Protein AF-K1XS84-F1 (afdb_monomer_lite)

pLDDT: mean 90.13, std 6.35, range [57.59, 97.38]

Secondary structure (DSSP, 8-state):
-HHHHHHHHHHHHHTTTHHHHHHHHHHHHT------HHHHHHHHHHHHHHHHHHH-SS--GGGGGGGHHHHHHHHHHHHHTS-HHHHHHHHHHHHHHHHHHHHIIIIIHHHHIIIII--HHHHHHHHHHHHTTS-EEEE---HHHHHHHHHHHHHHTTSPPPEEP-HHHHHHHT--SEEEEESS--GGG-EEEEEEE-TTSS-EEEEEEEGGGGT--

Foldseek 3Di:
DVLLVVQVVQLLVVLPPLSVLLVVCVVVVVDDDDPDPVLVCLVVVLCVVCVVVSPDDDDHCVVCVVSSVSVNVNSVVSQVSDDPVSVVVVVVRVVVVVVVVVVCCVPVVVVCCCAAQHDLLVVLVVCCVLQVPAAEEEDDPDPSRVSNQVNNPVVQPPDDGHYHDDPVVCVVVVRQWHKYKAQDDDCVVAAFQDWDQTHPPNGIITIGIGDCSSVDD

Radius of gyration: 25.45 Å; chains: 1; bounding box: 60×43×72 Å

Structure (mmCIF, N/CA/C/O backbone):
data_AF-K1XS84-F1
#
_entry.id   AF-K1XS84-F1
#
loop_
_atom_site.group_PDB
_atom_site.id
_atom_site.type_symbol
_atom_site.label_atom_id
_atom_site.label_alt_id
_atom_site.label_comp_id
_atom_site.label_asym_id
_atom_site.label_entity_id
_atom_site.label_seq_id
_atom_site.pdbx_PDB_ins_code
_atom_site.Cartn_x
_atom_site.Cartn_y
_atom_site.Cartn_z
_atom_site.occupancy
_atom_site.B_iso_or_equiv
_atom_site.auth_seq_id
_atom_site.auth_comp_id
_atom_site.auth_asym_id
_atom_site.auth_atom_id
_atom_site.pdbx_PDB_model_num
ATOM 1 N N . LEU A 1 1 ? 0.340 21.959 11.221 1.00 83.06 1 LEU A N 1
ATOM 2 C CA . LEU A 1 1 ? -1.054 21.862 11.721 1.00 83.06 1 LEU A CA 1
ATOM 3 C C . LEU A 1 1 ? -1.949 21.016 10.808 1.00 83.06 1 LEU A C 1
ATOM 5 O O . LEU A 1 1 ? -2.438 19.998 11.271 1.00 83.06 1 LEU A O 1
ATOM 9 N N . LEU A 1 2 ? -2.117 21.364 9.523 1.00 87.44 2 LEU A N 1
ATOM 10 C CA . LEU A 1 2 ? -2.974 20.604 8.591 1.00 87.44 2 LEU A CA 1
ATOM 11 C C . LEU A 1 2 ? -2.618 19.108 8.519 1.00 87.44 2 LEU A C 1
ATOM 13 O O . LEU A 1 2 ? -3.496 18.262 8.626 1.00 87.44 2 LEU A O 1
ATOM 17 N N . GLN A 1 3 ? -1.330 18.780 8.413 1.00 84.69 3 GLN A N 1
ATOM 18 C CA . GLN A 1 3 ? -0.863 17.391 8.392 1.00 84.69 3 GLN A CA 1
ATOM 19 C C . GLN A 1 3 ? -1.235 16.609 9.656 1.00 84.69 3 GLN A C 1
ATOM 21 O O . GLN A 1 3 ? -1.643 15.460 9.551 1.00 84.69 3 GLN A O 1
ATOM 26 N N . LEU A 1 4 ? -1.139 17.232 10.834 1.00 86.88 4 LEU A N 1
ATOM 27 C CA . LEU A 1 4 ? -1.511 16.606 12.105 1.00 86.88 4 LEU A CA 1
ATOM 28 C C . LEU A 1 4 ? -2.994 16.206 12.098 1.00 86.88 4 LEU A C 1
ATOM 30 O O . LEU A 1 4 ? -3.345 15.095 12.492 1.00 86.88 4 LEU A O 1
ATOM 34 N N . ILE A 1 5 ? -3.850 17.104 11.600 1.00 89.00 5 ILE A N 1
ATOM 35 C CA . ILE A 1 5 ? -5.291 16.874 11.471 1.00 89.00 5 ILE A CA 1
ATOM 36 C C . ILE A 1 5 ? -5.553 15.763 10.451 1.00 89.00 5 ILE A C 1
ATOM 38 O O . ILE A 1 5 ? -6.215 14.783 10.781 1.00 89.00 5 ILE A O 1
ATOM 42 N N . LEU A 1 6 ? -4.996 15.875 9.240 1.00 90.00 6 LEU A N 1
ATOM 43 C CA . LEU A 1 6 ? -5.194 14.892 8.170 1.00 90.00 6 LEU A CA 1
ATOM 44 C C . LEU A 1 6 ? -4.731 13.494 8.583 1.00 90.00 6 LEU A C 1
ATOM 46 O O . LEU A 1 6 ? -5.437 12.521 8.343 1.00 90.00 6 LEU A O 1
ATOM 50 N N . PHE A 1 7 ? -3.583 13.394 9.245 1.00 90.38 7 PHE A N 1
ATOM 51 C CA . PHE A 1 7 ? -3.037 12.127 9.712 1.00 90.38 7 PHE A CA 1
ATOM 52 C C . PHE A 1 7 ? -3.880 11.503 10.830 1.00 90.38 7 PHE A C 1
ATOM 54 O O . PHE A 1 7 ? -4.161 10.306 10.797 1.00 90.38 7 PHE A O 1
ATOM 61 N N . SER A 1 8 ? -4.349 12.312 11.785 1.00 91.00 8 SER A N 1
ATOM 62 C CA . SER A 1 8 ? -5.245 11.839 12.850 1.00 91.00 8 SER A CA 1
ATOM 63 C C . SER A 1 8 ? -6.574 11.339 12.280 1.00 91.00 8 SER A C 1
ATOM 65 O O . SER A 1 8 ? -7.067 10.283 12.676 1.00 91.00 8 SER A O 1
ATOM 67 N N . VAL A 1 9 ? -7.126 12.063 11.300 1.00 92.69 9 VAL A N 1
ATOM 68 C CA . VAL A 1 9 ? -8.329 11.655 10.566 1.00 92.69 9 VAL A CA 1
ATOM 69 C C . VAL A 1 9 ? -8.075 10.374 9.769 1.00 92.69 9 VAL A C 1
ATOM 71 O O . VAL A 1 9 ? -8.909 9.473 9.798 1.00 92.69 9 VAL A O 1
ATOM 74 N N . GLU A 1 10 ? -6.921 10.235 9.111 1.00 92.88 10 GLU A N 1
ATOM 75 C CA . GLU A 1 10 ? -6.563 9.016 8.377 1.00 92.88 10 GLU A CA 1
ATOM 76 C C . GLU A 1 10 ? -6.518 7.794 9.309 1.00 92.88 10 GLU A C 1
ATOM 78 O O . GLU A 1 10 ? -7.097 6.755 8.987 1.00 92.88 10 GLU A O 1
ATOM 83 N N . ILE A 1 11 ? -5.883 7.912 10.481 1.00 93.00 11 ILE A N 1
ATOM 84 C CA . ILE A 1 11 ? -5.849 6.840 11.489 1.00 93.00 11 ILE A CA 1
ATOM 85 C C . ILE A 1 11 ? -7.266 6.506 11.964 1.00 93.00 11 ILE A C 1
ATOM 87 O O . ILE A 1 11 ? -7.643 5.333 11.998 1.00 93.00 11 ILE A O 1
ATOM 91 N N . PHE A 1 12 ? -8.070 7.523 12.281 1.00 94.12 12 PHE A N 1
ATOM 92 C CA . PHE A 1 12 ? -9.450 7.340 12.725 1.00 94.12 12 PHE A CA 1
ATOM 93 C C . PHE A 1 12 ? -10.294 6.586 11.689 1.00 94.12 12 PHE A C 1
ATOM 95 O O . PHE A 1 12 ? -10.994 5.635 12.047 1.00 94.12 12 PHE A O 1
ATOM 102 N N . ILE A 1 13 ? -10.182 6.964 10.409 1.00 94.25 13 ILE A N 1
ATOM 103 C CA . ILE A 1 13 ? -10.881 6.326 9.284 1.00 94.25 13 ILE A CA 1
ATOM 104 C C . ILE A 1 13 ? -10.451 4.866 9.123 1.00 94.25 13 ILE A C 1
ATOM 106 O O . ILE A 1 13 ? -11.282 4.000 8.860 1.00 94.25 13 ILE A O 1
ATOM 110 N N . ARG A 1 14 ? -9.165 4.559 9.310 1.00 92.00 14 ARG A N 1
ATOM 111 C CA . ARG A 1 14 ? -8.648 3.187 9.176 1.00 92.00 14 ARG A CA 1
ATOM 112 C C . ARG A 1 14 ? -9.136 2.232 10.262 1.00 92.00 14 ARG A C 1
ATOM 114 O O . ARG A 1 14 ? -9.091 1.023 10.049 1.00 92.00 14 ARG A O 1
ATOM 121 N N . ILE A 1 15 ? -9.614 2.765 11.385 1.00 93.81 15 ILE A N 1
ATOM 122 C CA . ILE A 1 15 ? -10.180 2.002 12.507 1.00 93.81 15 ILE A CA 1
ATOM 123 C C . ILE A 1 15 ? -11.721 2.018 12.460 1.00 93.81 15 ILE A C 1
ATOM 125 O O . ILE A 1 15 ? -12.396 1.504 13.353 1.00 93.81 15 ILE A O 1
ATOM 129 N N . LEU A 1 16 ? -12.327 2.565 11.402 1.00 94.94 16 LEU A N 1
ATOM 130 C CA . LEU A 1 16 ? -13.767 2.436 11.217 1.00 94.94 16 LEU A CA 1
ATOM 131 C C . LEU A 1 16 ? -14.168 0.957 11.055 1.00 94.94 16 LEU A C 1
ATOM 133 O O . LEU A 1 16 ? -13.434 0.173 10.450 1.00 94.94 16 LEU A O 1
ATOM 137 N N . PRO A 1 17 ? -15.348 0.567 11.567 1.00 95.50 17 PRO A N 1
ATOM 138 C CA . PRO A 1 17 ? -16.342 1.428 12.215 1.00 95.50 17 PRO A CA 1
ATOM 139 C C . PRO A 1 17 ? -16.131 1.607 13.730 1.00 95.50 17 PRO A C 1
ATOM 141 O O . PRO A 1 17 ? -16.784 2.464 14.325 1.00 95.50 17 PRO A O 1
ATOM 144 N N . ILE A 1 18 ? -15.246 0.829 14.371 1.00 95.19 18 ILE A N 1
ATOM 145 C CA . ILE A 1 18 ? -15.169 0.775 15.841 1.00 95.19 18 ILE A CA 1
ATOM 146 C C . ILE A 1 18 ? -14.758 2.116 16.458 1.00 95.19 18 ILE A C 1
ATOM 148 O O . ILE A 1 18 ? -15.284 2.481 17.507 1.00 95.19 18 ILE A O 1
ATOM 152 N N . SER A 1 19 ? -13.897 2.887 15.787 1.00 95.94 19 SER A N 1
ATOM 153 C CA . SER A 1 19 ? -13.499 4.231 16.228 1.00 95.94 19 SER A CA 1
ATOM 154 C C . SER A 1 19 ? -14.688 5.195 16.315 1.00 95.94 19 SER A C 1
ATOM 156 O O . SER A 1 19 ? -14.845 5.887 17.319 1.00 95.94 19 SER A O 1
ATOM 158 N N . ALA A 1 20 ? -15.568 5.208 15.308 1.00 95.81 20 ALA A N 1
ATOM 159 C CA . ALA A 1 20 ? -16.761 6.057 15.297 1.00 95.81 20 ALA A CA 1
ATOM 160 C C . ALA A 1 20 ? -17.786 5.637 16.349 1.00 95.81 20 ALA A C 1
ATOM 162 O O . ALA A 1 20 ? -18.356 6.490 17.026 1.00 95.81 20 ALA A O 1
ATOM 163 N N . ILE A 1 21 ? -17.989 4.331 16.516 1.00 94.88 21 ILE A N 1
ATOM 164 C CA . ILE A 1 21 ? -18.913 3.791 17.515 1.00 94.88 21 ILE A CA 1
ATOM 165 C C . ILE A 1 21 ? -18.424 4.126 18.928 1.00 94.88 21 ILE A C 1
ATOM 167 O O . ILE A 1 21 ? -19.189 4.661 19.732 1.00 94.88 21 ILE A O 1
ATOM 171 N N . ALA A 1 22 ? -17.144 3.875 19.216 1.00 94.06 22 ALA A N 1
ATOM 172 C CA . ALA A 1 22 ? -16.537 4.201 20.502 1.00 94.06 22 ALA A CA 1
ATOM 173 C C . ALA A 1 22 ? -16.636 5.704 20.799 1.00 94.06 22 ALA A C 1
ATOM 175 O O . ALA A 1 22 ? -17.058 6.077 21.891 1.00 94.06 22 ALA A O 1
ATOM 176 N N . LEU A 1 23 ? -16.329 6.563 19.820 1.00 94.44 23 LEU A N 1
ATOM 177 C CA . LEU A 1 23 ? -16.423 8.017 19.965 1.00 94.44 23 LEU A CA 1
ATOM 178 C C . LEU A 1 23 ? -17.865 8.479 20.231 1.00 94.44 23 LEU A C 1
ATOM 180 O O . LEU A 1 23 ? -18.105 9.266 21.146 1.00 94.44 23 LEU A O 1
ATOM 184 N N . TYR A 1 24 ? -18.834 7.963 19.469 1.00 94.81 24 TYR A N 1
ATOM 185 C CA . TYR A 1 24 ? -20.253 8.283 19.637 1.00 94.81 24 TYR A CA 1
ATOM 186 C C . TYR A 1 24 ? -20.746 7.953 21.049 1.00 94.81 24 TYR A C 1
ATOM 188 O O . TYR A 1 24 ? -21.356 8.795 21.713 1.00 94.81 24 TYR A O 1
ATOM 196 N N . TYR A 1 25 ? -20.462 6.741 21.532 1.00 92.06 25 TYR A N 1
ATOM 197 C CA . TYR A 1 25 ? -20.890 6.328 22.864 1.00 92.06 25 TYR A CA 1
ATOM 198 C C . TYR A 1 25 ? -20.125 7.048 23.972 1.00 92.06 25 TYR A C 1
ATOM 200 O O . TYR A 1 25 ? -20.749 7.459 24.946 1.00 92.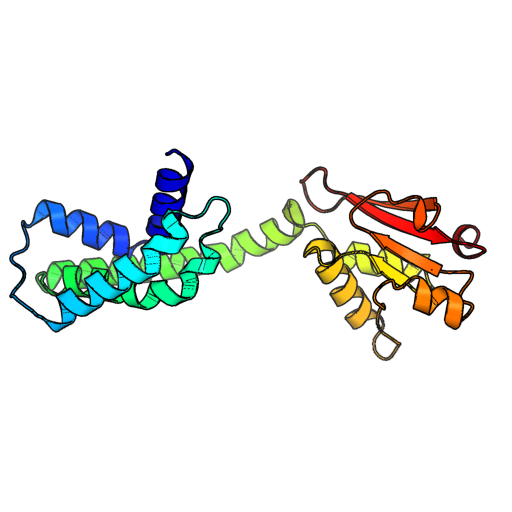06 25 TYR A O 1
ATOM 208 N N . PHE A 1 26 ? -18.824 7.295 23.799 1.00 90.62 26 PHE A N 1
ATOM 209 C CA . PHE A 1 26 ? -18.024 8.066 24.750 1.00 90.62 26 PHE A CA 1
ATOM 210 C C . PHE A 1 26 ? -18.666 9.424 25.069 1.00 90.62 26 PHE A C 1
ATOM 212 O O . PHE A 1 26 ? -18.827 9.770 26.241 1.00 90.62 26 PHE A O 1
ATOM 219 N N . PHE A 1 27 ? -19.119 10.154 24.044 1.00 91.38 27 PHE A N 1
ATOM 220 C CA . PHE A 1 27 ? -19.808 11.432 24.237 1.00 91.38 27 PHE A CA 1
ATOM 221 C C . PHE A 1 27 ? -21.247 11.285 24.743 1.00 91.38 27 PHE A C 1
ATOM 223 O O . PHE A 1 27 ? -21.696 12.096 25.554 1.00 91.38 27 PHE A O 1
ATOM 230 N N . LYS A 1 28 ? -21.984 10.262 24.294 1.00 90.06 28 LYS A N 1
ATOM 231 C CA . LYS A 1 28 ? -23.408 10.104 24.620 1.00 90.06 28 LYS A CA 1
ATOM 232 C C . LYS A 1 28 ? -23.659 9.665 26.059 1.00 90.06 28 LYS A C 1
ATOM 234 O O . LYS A 1 28 ? -24.584 10.165 26.693 1.00 90.06 28 LYS A O 1
ATOM 239 N N . THR A 1 29 ? -22.901 8.695 26.565 1.00 82.62 29 THR A N 1
ATOM 240 C CA . THR A 1 29 ? -23.248 8.006 27.818 1.00 82.62 29 THR A CA 1
ATOM 241 C C . THR A 1 29 ? -22.482 8.509 29.035 1.00 82.62 29 THR A C 1
ATOM 243 O O . THR A 1 29 ? -22.720 7.987 30.120 1.00 82.62 29 THR A O 1
ATOM 246 N N . LYS A 1 30 ? -21.599 9.516 28.887 1.00 81.12 30 LYS A N 1
ATOM 247 C CA . LYS A 1 30 ? -20.719 10.022 29.963 1.00 81.12 30 LYS A CA 1
ATOM 248 C C . LYS A 1 30 ? -20.119 8.860 30.764 1.00 81.12 30 LYS A C 1
ATOM 250 O O . LYS A 1 30 ? -20.352 8.729 31.966 1.00 81.12 30 LYS A O 1
ATOM 255 N N . LEU A 1 31 ? -19.436 7.967 30.047 1.00 80.69 31 LEU A N 1
ATOM 256 C CA . LEU A 1 31 ? -18.965 6.689 30.575 1.00 80.69 31 LEU A CA 1
ATOM 257 C C . LEU A 1 31 ? -18.191 6.878 31.881 1.00 80.69 31 LEU A C 1
ATOM 259 O O . LEU A 1 31 ? -17.246 7.664 31.955 1.00 80.69 31 LEU A O 1
ATOM 263 N N . LYS A 1 32 ? -18.592 6.127 32.908 1.00 79.94 32 LYS A N 1
ATOM 264 C CA . LYS A 1 32 ? -17.824 5.997 34.142 1.00 79.94 32 LYS A CA 1
ATOM 265 C C . LYS A 1 32 ? -16.871 4.831 33.958 1.00 79.94 32 LYS A C 1
ATOM 267 O O . LYS A 1 32 ? -17.275 3.678 34.049 1.00 79.94 32 LYS A O 1
ATOM 272 N N . PHE A 1 33 ? -15.620 5.140 33.653 1.00 79.44 33 PHE A N 1
ATOM 273 C CA . PHE A 1 33 ? -14.584 4.123 33.607 1.00 79.44 33 PHE A CA 1
ATOM 274 C C . PHE A 1 33 ? -14.203 3.745 35.031 1.00 79.44 33 PHE A C 1
ATOM 276 O O . PHE A 1 33 ? -13.783 4.597 35.817 1.00 79.44 33 PHE A O 1
ATOM 283 N N . GLU A 1 34 ? -14.328 2.463 35.358 1.00 82.5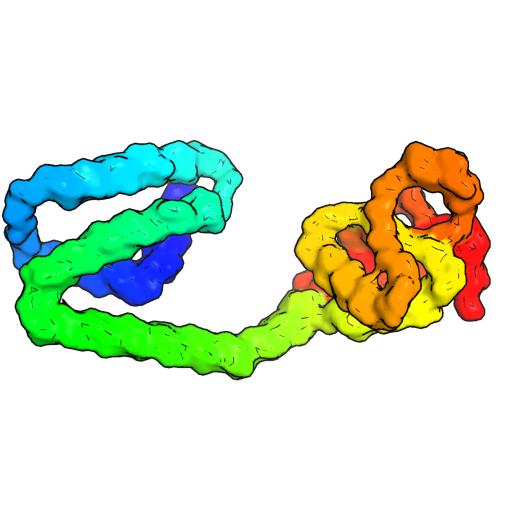6 34 GLU A N 1
ATOM 284 C CA . GLU A 1 34 ? -13.649 1.930 36.530 1.00 82.56 34 GLU A CA 1
ATOM 285 C C . GLU A 1 34 ? -12.144 2.146 36.366 1.00 82.56 34 GLU A C 1
ATOM 287 O O . GLU A 1 34 ? -11.594 2.045 35.261 1.00 82.56 34 GLU A O 1
ATOM 292 N N . LYS A 1 35 ? -11.475 2.498 37.466 1.00 83.88 35 LYS A N 1
ATOM 293 C CA . LYS A 1 35 ? -10.049 2.820 37.469 1.00 83.88 35 LYS A CA 1
ATOM 294 C C . LYS A 1 35 ? -9.237 1.545 37.225 1.00 83.88 35 LYS A C 1
ATOM 296 O O . LYS A 1 35 ? -8.797 0.888 38.160 1.00 83.88 35 LYS A O 1
ATOM 301 N N . ASN A 1 36 ? -9.046 1.205 35.955 1.00 90.31 36 ASN A N 1
ATOM 302 C CA . ASN A 1 36 ? -8.275 0.052 35.513 1.00 90.31 36 ASN A CA 1
ATOM 303 C C . ASN A 1 36 ? -6.870 0.503 35.085 1.00 90.31 36 ASN A C 1
ATOM 305 O O . ASN A 1 36 ? -6.698 1.167 34.059 1.00 90.31 36 ASN A O 1
ATOM 309 N N . SER A 1 37 ? -5.859 0.150 35.882 1.00 92.25 37 SER A N 1
ATOM 310 C CA . SER A 1 37 ? -4.454 0.497 35.627 1.00 92.25 37 SER A CA 1
ATOM 311 C C . SER A 1 37 ? -3.949 -0.056 34.294 1.00 92.25 37 SER A C 1
ATOM 313 O O . SER A 1 37 ? -3.224 0.641 33.589 1.00 92.25 37 SER A O 1
ATOM 315 N N . ASN A 1 38 ? -4.380 -1.257 33.902 1.00 94.06 38 ASN A N 1
ATOM 316 C CA . ASN A 1 38 ? -3.956 -1.886 32.651 1.00 94.06 38 ASN A CA 1
ATOM 317 C C . ASN A 1 38 ? -4.473 -1.115 31.433 1.00 94.06 38 ASN A C 1
ATOM 319 O O . ASN A 1 38 ? -3.730 -0.903 30.476 1.00 94.06 38 ASN A O 1
ATOM 323 N N . PHE A 1 39 ? -5.721 -0.637 31.486 1.00 92.94 39 PHE A N 1
ATOM 324 C CA . PHE A 1 39 ? -6.274 0.213 30.430 1.00 92.94 39 PHE A CA 1
ATOM 325 C C . PHE A 1 39 ? -5.510 1.539 30.317 1.00 92.94 39 PHE A C 1
ATOM 327 O O . PHE A 1 39 ? -5.188 1.971 29.211 1.00 92.94 39 PHE A O 1
ATOM 334 N N . LEU A 1 40 ? -5.170 2.163 31.450 1.00 93.94 40 LEU A N 1
ATOM 335 C CA . LEU A 1 40 ? -4.396 3.405 31.457 1.00 93.94 40 LEU A CA 1
ATOM 336 C C . LEU A 1 40 ? -2.991 3.205 30.872 1.00 93.94 40 LEU A C 1
ATOM 338 O O . LEU A 1 40 ? -2.558 4.014 30.054 1.00 93.94 40 LEU A O 1
ATOM 342 N N . ILE A 1 41 ? -2.297 2.125 31.248 1.00 96.25 41 ILE A N 1
ATOM 343 C CA . ILE A 1 41 ? -0.979 1.777 30.697 1.00 96.25 41 ILE A CA 1
ATOM 344 C C . ILE A 1 41 ? -1.077 1.575 29.184 1.00 96.25 41 ILE A C 1
ATOM 346 O O . ILE A 1 41 ? -0.275 2.138 28.446 1.00 96.25 41 ILE A O 1
ATOM 350 N N . LEU A 1 42 ? -2.081 0.830 28.713 1.00 96.38 42 LEU A N 1
ATOM 351 C CA . LEU A 1 42 ? -2.313 0.601 27.288 1.00 96.38 42 LEU A CA 1
ATOM 352 C C . LEU A 1 42 ? -2.554 1.911 26.523 1.00 96.38 42 LEU A C 1
ATOM 354 O O . LEU A 1 42 ? -1.983 2.124 25.450 1.00 96.38 42 LEU A O 1
ATOM 358 N N . LEU A 1 43 ? -3.385 2.797 27.078 1.00 95.69 43 LEU A N 1
ATOM 359 C CA . LEU A 1 43 ? -3.683 4.105 26.502 1.00 95.69 43 LEU A CA 1
ATOM 360 C C . LEU A 1 43 ? -2.419 4.969 26.415 1.00 95.69 43 LEU A C 1
ATOM 362 O O . LEU A 1 43 ? -2.106 5.487 25.344 1.00 95.69 43 LEU A O 1
ATOM 366 N N . LEU A 1 44 ? -1.668 5.081 27.513 1.00 96.56 44 LEU A N 1
ATOM 367 C CA . LEU A 1 44 ? -0.426 5.852 27.564 1.00 96.56 44 LEU A CA 1
ATOM 368 C C . LEU A 1 44 ? 0.629 5.285 26.618 1.00 96.56 44 LEU A C 1
ATOM 370 O O . LEU A 1 44 ? 1.218 6.042 25.853 1.00 96.56 44 LEU A O 1
ATOM 374 N N . PHE A 1 45 ? 0.821 3.965 26.609 1.00 97.12 45 PHE A N 1
ATOM 375 C CA . PHE A 1 45 ? 1.728 3.291 25.684 1.00 97.12 45 PHE A CA 1
ATOM 376 C C . PHE A 1 45 ? 1.375 3.609 24.229 1.00 97.12 45 PHE A C 1
ATOM 378 O O . PHE A 1 45 ? 2.252 3.969 23.443 1.00 97.12 45 PHE A O 1
ATOM 385 N N . THR A 1 46 ? 0.088 3.540 23.877 1.00 96.62 46 THR A N 1
ATOM 386 C CA . THR A 1 46 ? -0.382 3.839 22.519 1.00 96.62 46 THR A CA 1
ATOM 387 C C . THR A 1 46 ? -0.130 5.302 22.157 1.00 96.62 46 THR A C 1
ATOM 389 O O . THR A 1 46 ? 0.372 5.572 21.070 1.00 96.62 46 THR A O 1
ATOM 392 N N . ILE A 1 47 ? -0.420 6.245 23.061 1.00 95.56 47 ILE A N 1
ATOM 393 C CA . ILE A 1 47 ? -0.214 7.687 22.837 1.00 95.56 47 ILE A CA 1
ATOM 394 C C . ILE A 1 47 ? 1.276 8.019 22.699 1.00 95.56 47 ILE A C 1
ATOM 396 O O . ILE A 1 47 ? 1.664 8.691 21.745 1.00 95.56 47 ILE A O 1
ATOM 400 N N . ILE A 1 48 ? 2.115 7.527 23.613 1.00 96.75 48 ILE A N 1
ATOM 401 C CA . ILE A 1 48 ? 3.567 7.752 23.593 1.00 96.75 48 ILE A CA 1
ATOM 402 C C . ILE A 1 48 ? 4.170 7.167 22.315 1.00 96.75 48 ILE A C 1
ATOM 404 O O . ILE A 1 48 ? 4.948 7.840 21.647 1.00 96.75 48 ILE A O 1
ATOM 408 N N . SER A 1 49 ? 3.765 5.954 21.928 1.00 96.25 49 SER A N 1
ATOM 409 C CA . SER A 1 49 ? 4.244 5.317 20.695 1.00 96.25 49 SER A CA 1
ATOM 410 C C . SER A 1 49 ? 3.748 6.022 19.434 1.00 96.25 49 SER A C 1
ATOM 412 O O . SER A 1 49 ? 4.406 5.963 18.399 1.00 96.25 49 SER A O 1
ATOM 414 N N . LEU A 1 50 ? 2.591 6.685 19.496 1.00 94.56 50 LEU A N 1
ATOM 415 C CA . LEU A 1 50 ? 2.017 7.432 18.381 1.00 94.56 50 LEU A CA 1
ATOM 416 C C . LEU A 1 50 ? 2.676 8.811 18.201 1.00 94.56 50 LEU A C 1
ATOM 418 O O . LEU A 1 50 ? 2.741 9.316 17.079 1.00 94.56 50 LEU A O 1
ATOM 422 N N . LEU A 1 51 ? 3.185 9.406 19.283 1.00 93.50 51 LEU A N 1
ATOM 423 C CA . LEU A 1 51 ? 3.716 10.769 19.308 1.00 93.50 51 LEU A CA 1
ATOM 424 C C . LEU A 1 51 ? 4.815 11.035 18.258 1.00 93.50 51 LEU A C 1
ATOM 426 O O . LEU A 1 51 ? 4.692 12.036 17.548 1.00 93.50 51 LEU A O 1
ATOM 430 N N . PRO A 1 52 ? 5.833 10.167 18.062 1.00 92.19 52 PRO A N 1
ATOM 431 C CA . PRO A 1 52 ? 6.853 10.395 17.039 1.00 92.19 52 PRO A CA 1
ATOM 432 C C . PRO A 1 52 ? 6.253 10.511 15.636 1.00 92.19 52 PRO A C 1
ATOM 434 O O . PRO A 1 52 ? 6.677 11.348 14.846 1.00 92.19 52 PRO A O 1
ATOM 437 N N . TYR A 1 53 ? 5.219 9.717 15.341 1.00 91.12 53 TYR A N 1
ATOM 438 C CA . TYR A 1 53 ? 4.553 9.723 14.039 1.00 91.12 53 TYR A CA 1
ATOM 439 C C . TYR A 1 53 ? 3.667 10.954 13.832 1.00 91.12 53 TYR A C 1
ATOM 441 O O . TYR A 1 53 ? 3.559 11.433 12.707 1.00 91.12 53 TYR A O 1
ATOM 449 N N . LEU A 1 54 ? 3.055 11.482 14.900 1.00 89.62 54 LEU A N 1
ATOM 450 C CA . LEU A 1 54 ? 2.284 12.731 14.848 1.00 89.62 54 LEU A CA 1
ATOM 451 C C . LEU A 1 54 ? 3.179 13.950 14.593 1.00 89.62 54 LEU A C 1
ATOM 453 O O . LEU A 1 54 ? 2.762 14.887 13.912 1.00 89.62 54 LEU A O 1
ATOM 457 N N . LEU A 1 55 ? 4.388 13.949 15.162 1.00 89.50 55 LEU A N 1
ATOM 458 C CA . LEU A 1 55 ? 5.329 15.070 15.083 1.00 89.50 55 LEU A CA 1
ATOM 459 C C . LEU A 1 55 ? 6.161 15.077 13.799 1.00 89.50 55 LEU A C 1
ATOM 461 O O . LEU A 1 55 ? 6.720 16.110 13.431 1.00 89.50 55 LEU A O 1
ATOM 465 N N . ALA A 1 56 ? 6.269 13.942 13.119 1.00 88.62 56 ALA A N 1
ATOM 466 C CA . ALA A 1 56 ? 7.172 13.821 11.996 1.00 88.62 56 ALA A CA 1
ATOM 467 C C . ALA A 1 56 ? 6.572 14.348 10.674 1.00 88.62 56 ALA A C 1
ATOM 469 O O . ALA A 1 56 ? 5.374 14.270 10.402 1.00 88.62 56 ALA A O 1
ATOM 470 N N . THR A 1 57 ? 7.434 14.924 9.832 1.00 74.94 57 THR A N 1
ATOM 471 C CA . THR A 1 57 ? 7.034 15.812 8.726 1.00 74.94 57 THR A CA 1
ATOM 472 C C . THR A 1 57 ? 6.572 15.090 7.463 1.00 74.94 57 THR A C 1
ATOM 474 O O . THR A 1 57 ? 5.882 15.700 6.651 1.00 74.94 57 THR A O 1
ATOM 477 N N . LYS A 1 58 ? 6.869 13.796 7.269 1.00 73.50 58 LYS A N 1
ATOM 478 C CA . LYS A 1 58 ? 6.416 13.026 6.091 1.00 73.50 58 LYS A CA 1
ATOM 479 C C . LYS A 1 58 ? 6.192 11.550 6.413 1.00 73.50 58 LYS A C 1
ATOM 481 O O . LYS A 1 58 ? 7.099 10.735 6.276 1.00 73.50 58 LYS A O 1
ATOM 486 N N . HIS A 1 59 ? 4.961 11.186 6.761 1.00 74.81 59 HIS A N 1
ATOM 487 C CA . HIS A 1 59 ? 4.585 9.794 7.011 1.00 74.81 59 HIS A CA 1
ATOM 488 C C . HIS A 1 59 ? 3.212 9.485 6.429 1.00 74.81 59 HIS A C 1
ATOM 490 O O . HIS A 1 59 ? 2.355 10.355 6.319 1.00 74.81 59 HIS A O 1
ATOM 496 N N . SER A 1 60 ? 3.015 8.226 6.053 1.00 80.25 60 SER A N 1
ATOM 497 C CA . SER A 1 60 ? 1.691 7.675 5.766 1.00 80.25 60 SER A CA 1
ATOM 498 C C . SER A 1 60 ? 1.237 6.823 6.943 1.00 80.25 60 SER A C 1
ATOM 500 O O . SER A 1 60 ? 2.068 6.265 7.667 1.00 80.25 60 SER A O 1
ATOM 502 N N . ALA A 1 61 ? -0.073 6.652 7.119 1.00 84.44 61 ALA A N 1
ATOM 503 C CA . ALA A 1 61 ? -0.608 5.857 8.225 1.00 84.44 61 ALA A CA 1
ATOM 504 C C . ALA A 1 61 ? -0.129 4.389 8.238 1.00 84.44 61 ALA A C 1
ATOM 506 O O . ALA A 1 61 ? -0.270 3.716 9.257 1.00 84.44 61 ALA A O 1
ATOM 507 N N . ARG A 1 62 ? 0.512 3.906 7.157 1.00 86.50 62 ARG A N 1
ATOM 508 C CA . ARG A 1 62 ? 1.188 2.597 7.101 1.00 86.50 62 ARG A CA 1
ATOM 509 C C . ARG A 1 62 ? 2.250 2.417 8.188 1.00 86.50 62 ARG A C 1
ATOM 511 O O . ARG A 1 62 ? 2.469 1.297 8.626 1.00 86.50 62 ARG A O 1
ATOM 518 N N . TYR A 1 63 ? 2.902 3.497 8.623 1.00 88.69 63 TYR A N 1
ATOM 519 C CA . TYR A 1 63 ? 3.955 3.423 9.641 1.00 88.69 63 TYR A CA 1
ATOM 520 C C . TYR A 1 63 ? 3.400 3.191 11.051 1.00 88.69 63 TYR A C 1
ATOM 522 O O . TYR A 1 63 ? 4.104 2.685 11.914 1.00 88.69 63 TYR A O 1
ATOM 530 N N . VAL A 1 64 ? 2.118 3.496 11.264 1.00 92.88 64 VAL A N 1
ATOM 531 C CA . VAL A 1 64 ? 1.409 3.309 12.539 1.00 92.88 64 VAL A CA 1
ATOM 532 C C . VAL A 1 64 ? 0.665 1.971 12.575 1.00 92.88 64 VAL A C 1
ATOM 534 O O . VAL A 1 64 ? 0.042 1.636 13.576 1.00 92.88 64 VAL A O 1
ATOM 537 N N . LEU A 1 65 ? 0.757 1.161 11.514 1.00 93.12 65 LEU A N 1
ATOM 538 C CA . LEU A 1 65 ? 0.084 -0.136 11.422 1.00 93.12 65 LEU A CA 1
ATOM 539 C C . LEU A 1 65 ? 0.328 -1.050 12.644 1.00 93.12 65 LEU A C 1
ATOM 541 O O . LEU A 1 65 ? -0.646 -1.642 13.112 1.00 93.12 65 LEU A O 1
ATOM 545 N N . PRO A 1 66 ? 1.544 -1.120 13.236 1.00 95.00 66 PRO A N 1
ATOM 546 C CA . PRO A 1 66 ? 1.772 -1.909 14.451 1.00 95.00 66 PRO A CA 1
ATOM 547 C C . PRO A 1 66 ? 0.972 -1.436 15.672 1.00 95.00 66 PRO A C 1
ATOM 549 O O . PRO A 1 66 ? 0.762 -2.214 16.597 1.00 95.00 66 PRO A O 1
ATOM 552 N N . LEU A 1 67 ? 0.513 -0.179 15.690 1.00 95.56 67 LEU A N 1
ATOM 553 C CA . LEU A 1 67 ? -0.256 0.387 16.799 1.00 95.56 67 LEU A CA 1
ATOM 554 C C . LEU A 1 67 ? -1.769 0.162 16.676 1.00 95.56 67 LEU A C 1
ATOM 556 O O . LEU A 1 67 ? -2.494 0.359 17.652 1.00 95.56 67 LEU A O 1
ATOM 560 N N . TYR A 1 68 ? -2.265 -0.272 15.513 1.00 94.75 68 TYR A N 1
ATOM 561 C CA . TYR A 1 68 ? -3.706 -0.443 15.293 1.00 94.75 68 TYR A CA 1
ATOM 562 C C . TYR A 1 68 ? -4.355 -1.448 16.249 1.00 94.75 68 TYR A C 1
ATOM 564 O O . TYR A 1 68 ? -5.430 -1.128 16.754 1.00 94.75 68 TYR A O 1
ATOM 572 N N . PRO A 1 69 ? -3.746 -2.609 16.572 1.00 96.12 69 PRO A N 1
ATOM 573 C CA . PRO A 1 69 ? -4.326 -3.528 17.547 1.00 96.12 69 PRO A CA 1
ATOM 574 C C . PRO A 1 69 ? -4.574 -2.865 18.906 1.00 96.12 69 PRO A C 1
ATOM 576 O O . PRO A 1 69 ? -5.652 -3.024 19.470 1.00 96.12 69 PRO A O 1
ATOM 579 N N . PHE A 1 70 ? -3.636 -2.053 19.403 1.00 96.81 70 PHE A N 1
ATOM 580 C CA . PHE A 1 70 ? -3.798 -1.365 20.686 1.00 96.81 70 PHE A CA 1
ATOM 581 C C . PHE A 1 70 ? -4.915 -0.318 20.634 1.00 96.81 70 PHE A C 1
ATOM 583 O O . PHE A 1 70 ? -5.755 -0.269 21.531 1.00 96.81 70 PHE A O 1
ATOM 590 N N . MET A 1 71 ? -4.996 0.457 19.547 1.00 96.38 71 MET A N 1
ATOM 591 C CA . MET A 1 71 ? -6.090 1.412 19.337 1.00 96.38 71 MET A CA 1
ATOM 592 C C . MET A 1 71 ? -7.456 0.714 19.265 1.00 96.38 71 MET A C 1
ATOM 594 O O . MET A 1 71 ? -8.429 1.193 19.848 1.00 96.38 71 MET A O 1
ATOM 598 N N . VAL A 1 72 ? -7.532 -0.437 18.590 1.00 95.81 72 VAL A N 1
ATOM 599 C CA . VAL A 1 72 ? -8.751 -1.253 18.505 1.00 95.81 72 VAL A CA 1
ATOM 600 C C . VAL A 1 72 ? -9.134 -1.809 19.873 1.00 95.81 72 VAL A C 1
ATOM 602 O O . VAL A 1 72 ? -10.312 -1.757 20.217 1.00 95.81 72 VAL A O 1
ATOM 605 N N . ILE A 1 73 ? -8.179 -2.288 20.677 1.00 96.06 73 ILE A N 1
ATOM 606 C CA . ILE A 1 73 ? -8.447 -2.761 22.045 1.00 96.06 73 ILE A CA 1
ATOM 607 C C . ILE A 1 73 ? -8.990 -1.619 22.907 1.00 96.06 73 ILE A C 1
ATOM 609 O O . ILE A 1 73 ? -9.983 -1.810 23.603 1.00 96.06 73 ILE A O 1
ATOM 613 N N . ILE A 1 74 ? -8.408 -0.418 22.814 1.00 95.56 74 ILE A N 1
ATOM 614 C CA . ILE A 1 74 ? -8.907 0.767 23.527 1.00 95.56 74 ILE A CA 1
ATOM 615 C C . ILE A 1 74 ? -10.358 1.068 23.123 1.00 95.56 74 ILE A C 1
ATOM 617 O O . ILE A 1 74 ? -11.219 1.212 23.990 1.00 95.56 74 ILE A O 1
ATOM 621 N N . CYS A 1 75 ? -10.658 1.102 21.820 1.00 95.50 75 CYS A N 1
ATOM 622 C CA . CYS A 1 75 ? -12.025 1.323 21.333 1.00 95.50 75 CYS A CA 1
ATOM 623 C C . CYS A 1 75 ? -12.983 0.211 21.788 1.00 95.50 75 CYS A C 1
ATOM 625 O O . CYS A 1 75 ? -14.118 0.482 22.176 1.00 95.50 75 CYS A O 1
ATOM 627 N N . SER A 1 76 ? -12.519 -1.037 21.774 1.00 94.06 76 SER A N 1
ATOM 628 C CA . SER A 1 76 ? -13.305 -2.202 22.186 1.00 94.06 76 SER A CA 1
ATOM 629 C C . SER A 1 76 ? -13.608 -2.170 23.680 1.00 94.06 76 SER A C 1
ATOM 631 O O . SER A 1 76 ? -14.728 -2.481 24.066 1.00 94.06 76 SER A O 1
ATOM 633 N N . TYR A 1 77 ? -12.665 -1.726 24.516 1.00 93.69 77 TYR A N 1
ATOM 634 C CA . TYR A 1 77 ? -12.888 -1.531 25.949 1.00 93.69 77 TYR A CA 1
ATOM 635 C C . TYR A 1 77 ? -13.969 -0.477 26.213 1.00 93.69 77 TYR A C 1
ATOM 637 O O . TYR A 1 77 ? -14.867 -0.706 27.018 1.00 93.69 77 TYR A O 1
ATOM 645 N N . ILE A 1 78 ? -13.946 0.643 25.478 1.00 92.38 78 ILE A N 1
ATOM 646 C CA . ILE A 1 78 ? -14.998 1.671 25.555 1.00 92.38 78 ILE A CA 1
ATOM 647 C C . ILE A 1 78 ? -16.366 1.054 25.235 1.00 92.38 78 ILE A C 1
ATOM 649 O O . ILE A 1 78 ? -17.318 1.230 25.992 1.00 92.38 78 ILE A O 1
ATOM 653 N N . VAL A 1 79 ? -16.466 0.276 24.156 1.00 93.12 79 VAL A N 1
ATOM 654 C CA . VAL A 1 79 ? -17.718 -0.401 23.777 1.00 93.12 79 VAL A CA 1
ATOM 655 C C . VAL A 1 79 ? -18.133 -1.470 24.792 1.00 93.12 79 VAL A C 1
ATOM 657 O O . VAL A 1 79 ? -19.320 -1.620 25.063 1.00 93.12 79 VAL A O 1
ATOM 660 N N . TYR A 1 80 ? -17.181 -2.191 25.379 1.00 92.12 80 TYR A N 1
ATOM 661 C CA . TYR A 1 80 ? -17.446 -3.257 26.345 1.00 92.12 80 TYR A CA 1
ATOM 662 C C . TYR A 1 80 ? -18.085 -2.740 27.639 1.00 92.12 80 TYR A C 1
ATOM 664 O O . TYR A 1 80 ? -18.881 -3.438 28.254 1.00 92.12 80 TYR A O 1
ATOM 672 N N . THR A 1 81 ? -17.802 -1.493 28.024 1.00 90.62 81 THR A N 1
ATOM 673 C CA . THR A 1 81 ? -18.455 -0.853 29.183 1.00 90.62 81 THR A CA 1
ATOM 674 C C . THR A 1 81 ? -19.926 -0.477 28.942 1.00 90.62 81 THR A C 1
ATOM 676 O O . THR A 1 81 ? -20.587 0.058 29.833 1.00 90.62 81 THR A O 1
ATOM 679 N N . LEU A 1 82 ? -20.462 -0.735 27.744 1.00 89.25 82 LEU A N 1
ATOM 680 C CA . LEU A 1 82 ? -21.860 -0.492 27.394 1.00 89.25 82 LEU A CA 1
ATOM 681 C C . LEU A 1 82 ? -22.754 -1.694 27.732 1.00 89.25 82 LEU A C 1
ATOM 683 O O . LEU A 1 82 ? -22.301 -2.796 28.012 1.00 89.25 82 LEU A O 1
ATOM 687 N N . ASN A 1 83 ? -24.070 -1.491 27.652 1.00 90.69 83 ASN A N 1
ATOM 688 C CA . ASN A 1 83 ? -25.034 -2.578 27.803 1.00 90.69 83 ASN A CA 1
ATOM 689 C C . ASN A 1 83 ? -25.002 -3.570 26.619 1.00 90.69 83 ASN A C 1
ATOM 691 O O . ASN A 1 83 ? -24.620 -3.228 25.496 1.00 90.69 83 ASN A O 1
ATOM 695 N N . ASN A 1 84 ? -25.515 -4.785 26.846 1.00 92.69 84 ASN A N 1
ATOM 696 C CA . ASN A 1 84 ? -25.561 -5.857 25.839 1.00 92.69 84 ASN A CA 1
ATOM 697 C C . ASN A 1 84 ? -26.241 -5.433 24.525 1.00 92.69 84 ASN A C 1
ATOM 699 O O . ASN A 1 84 ? -25.834 -5.854 23.445 1.00 92.69 84 ASN A O 1
ATOM 703 N N . LYS A 1 85 ? -27.251 -4.554 24.588 1.00 92.69 85 LYS A N 1
ATOM 704 C CA . LYS A 1 85 ? -27.937 -4.036 23.394 1.00 92.69 85 LYS A CA 1
ATOM 705 C C . LYS A 1 85 ? -26.999 -3.214 22.499 1.00 92.69 85 LYS A C 1
ATOM 707 O O . LYS A 1 85 ? -27.003 -3.388 21.279 1.00 92.69 85 LYS A O 1
ATOM 712 N N . ASN A 1 86 ? -26.197 -2.326 23.086 1.00 91.81 86 ASN A N 1
ATOM 713 C CA . ASN A 1 86 ? -25.232 -1.506 22.352 1.00 91.81 86 ASN A CA 1
ATOM 714 C C . ASN A 1 86 ? -24.060 -2.345 21.830 1.00 91.81 86 ASN A C 1
ATOM 716 O O . ASN A 1 86 ? -23.602 -2.115 20.710 1.00 91.81 86 ASN A O 1
ATOM 720 N N . ILE A 1 87 ? -23.621 -3.349 22.594 1.00 93.50 87 ILE A N 1
ATOM 721 C CA . ILE A 1 87 ? -22.614 -4.316 22.140 1.00 93.50 87 ILE A CA 1
ATOM 722 C C . ILE A 1 87 ? -23.124 -5.056 20.896 1.00 93.50 87 ILE A C 1
ATOM 724 O O . ILE A 1 87 ? -22.461 -5.025 19.863 1.00 93.50 87 ILE A O 1
ATOM 728 N N . ASN A 1 88 ? -24.340 -5.614 20.930 1.00 94.75 88 ASN A N 1
ATOM 729 C CA . ASN A 1 88 ? -24.935 -6.297 19.772 1.00 94.75 88 ASN A CA 1
ATOM 730 C C . ASN A 1 88 ? -25.076 -5.371 18.557 1.00 94.75 88 ASN A C 1
ATOM 732 O O . ASN A 1 88 ? -24.769 -5.757 17.432 1.00 94.75 88 ASN A O 1
ATOM 736 N N . THR A 1 89 ? -25.485 -4.120 18.781 1.00 94.19 89 THR A N 1
ATOM 737 C CA . THR A 1 89 ? -25.548 -3.108 17.714 1.00 94.19 89 THR A CA 1
ATOM 738 C C . THR A 1 89 ? -24.167 -2.867 17.102 1.00 94.19 89 THR A C 1
ATOM 740 O O . THR A 1 89 ? -24.034 -2.793 15.883 1.00 94.19 89 THR A O 1
ATOM 743 N N . THR A 1 90 ? -23.126 -2.796 17.933 1.00 94.12 90 THR A N 1
ATOM 744 C CA . THR A 1 90 ? -21.739 -2.621 17.485 1.00 94.12 90 THR A CA 1
ATOM 745 C C . THR A 1 90 ? -21.259 -3.810 16.658 1.00 94.12 90 THR A C 1
ATOM 747 O O . THR A 1 90 ? -20.684 -3.617 15.588 1.00 94.12 90 THR A O 1
ATOM 750 N N . VAL A 1 91 ? -21.543 -5.034 17.109 1.00 95.12 91 VAL A N 1
ATOM 751 C CA . VAL A 1 91 ? -21.230 -6.265 16.370 1.00 95.12 91 VAL A CA 1
ATOM 752 C C . VAL A 1 91 ? -21.915 -6.267 15.002 1.00 95.12 91 VAL A C 1
ATOM 754 O O . VAL A 1 91 ? -21.256 -6.532 13.999 1.00 95.12 91 VAL A O 1
ATOM 757 N N . ASN A 1 92 ? -23.190 -5.878 14.921 1.00 96.06 92 ASN A N 1
ATOM 758 C CA . ASN A 1 92 ? -23.906 -5.781 13.645 1.00 96.06 92 ASN A CA 1
ATOM 759 C C . ASN A 1 92 ? -23.257 -4.772 12.684 1.00 96.06 92 ASN A C 1
ATOM 761 O O . ASN A 1 92 ? -23.114 -5.061 11.498 1.00 96.06 92 ASN A O 1
ATOM 765 N N . TRP A 1 93 ? -22.811 -3.615 13.184 1.00 95.94 93 TRP A N 1
ATOM 766 C CA . TRP A 1 93 ? -22.075 -2.639 12.374 1.00 95.94 93 TRP A CA 1
ATOM 767 C C . TRP A 1 93 ? -20.721 -3.160 11.893 1.00 95.94 93 TRP A C 1
ATOM 769 O O . TRP A 1 93 ? -20.335 -2.892 10.756 1.00 95.94 93 TRP A O 1
ATOM 779 N N . LEU A 1 94 ? -20.003 -3.918 12.727 1.00 95.00 94 LEU A N 1
ATOM 780 C CA . LEU A 1 94 ? -18.752 -4.567 12.329 1.00 95.00 94 LEU A CA 1
ATOM 781 C C . LEU A 1 94 ? -18.993 -5.604 11.229 1.00 95.00 94 LEU A C 1
ATOM 783 O O . LEU A 1 94 ? -18.295 -5.583 10.217 1.00 95.00 94 LEU A O 1
ATOM 787 N N . ILE A 1 95 ? -20.008 -6.458 11.388 1.00 97.19 95 ILE A N 1
ATOM 788 C CA . ILE A 1 95 ? -20.408 -7.445 10.375 1.00 97.19 95 ILE A CA 1
ATOM 789 C C . ILE A 1 95 ? -20.768 -6.739 9.064 1.00 97.19 95 ILE A C 1
ATOM 791 O O . ILE A 1 95 ? -20.255 -7.104 8.007 1.00 97.19 95 ILE A O 1
ATOM 795 N N . LEU A 1 96 ? -21.587 -5.687 9.124 1.00 96.81 96 LEU A N 1
ATOM 796 C CA . LEU A 1 96 ? -21.967 -4.907 7.949 1.00 96.81 96 LEU A CA 1
ATOM 797 C C . LEU A 1 96 ? -20.746 -4.288 7.253 1.00 96.81 96 LEU A C 1
ATOM 799 O O . LEU A 1 96 ? -20.623 -4.381 6.033 1.00 96.81 96 LEU A O 1
ATOM 803 N N . ALA A 1 97 ? -19.817 -3.699 8.009 1.00 95.56 97 ALA A N 1
ATOM 804 C CA . ALA A 1 97 ? -18.593 -3.125 7.454 1.00 95.56 97 ALA A CA 1
ATOM 805 C C . ALA A 1 97 ? -17.719 -4.184 6.765 1.00 95.56 97 ALA A C 1
ATOM 807 O O . ALA A 1 97 ? -17.166 -3.928 5.693 1.00 95.56 97 ALA A O 1
ATOM 808 N N . ILE A 1 98 ? -17.627 -5.386 7.343 1.00 95.62 98 ILE A N 1
ATOM 809 C CA . ILE A 1 98 ? -16.937 -6.526 6.733 1.00 95.62 98 ILE A CA 1
ATOM 810 C C . ILE A 1 98 ? -17.610 -6.901 5.407 1.00 95.62 98 ILE A C 1
ATOM 812 O O . ILE A 1 98 ? -16.922 -6.988 4.390 1.00 95.62 98 ILE A O 1
ATOM 816 N N . ILE A 1 99 ? -18.937 -7.054 5.385 1.00 97.38 99 ILE A N 1
ATOM 817 C CA . ILE A 1 99 ? -19.700 -7.381 4.169 1.00 97.38 99 ILE A CA 1
ATOM 818 C C . ILE A 1 99 ? -19.460 -6.331 3.077 1.00 97.38 99 ILE A C 1
ATOM 820 O O . ILE A 1 99 ? -19.080 -6.683 1.961 1.00 97.38 99 ILE A O 1
ATOM 824 N N . ILE A 1 100 ? -19.599 -5.041 3.401 1.00 96.00 100 ILE A N 1
ATOM 825 C CA . ILE A 1 100 ? -19.359 -3.936 2.459 1.00 96.00 100 ILE A CA 1
ATOM 826 C C . ILE A 1 100 ? -17.934 -3.994 1.904 1.00 96.00 100 ILE A C 1
ATOM 828 O O . ILE A 1 100 ? -17.727 -3.810 0.702 1.00 96.00 100 ILE A O 1
ATOM 832 N N . LYS A 1 101 ? -16.940 -4.276 2.753 1.00 93.50 101 LYS A N 1
ATOM 833 C CA . LYS A 1 101 ? -15.542 -4.395 2.331 1.00 93.50 101 LYS A CA 1
ATOM 834 C C . LYS A 1 101 ? -15.346 -5.552 1.354 1.00 93.50 101 LYS A C 1
ATOM 836 O O . LYS A 1 101 ? -14.691 -5.357 0.335 1.00 93.50 101 LYS A O 1
ATOM 841 N N . TYR A 1 102 ? -15.933 -6.718 1.619 1.00 95.31 102 TYR A N 1
ATOM 842 C CA . TYR A 1 102 ? -15.857 -7.863 0.707 1.00 95.31 102 TYR A CA 1
ATOM 843 C C . TYR A 1 102 ? -16.543 -7.585 -0.630 1.00 95.31 102 TYR A C 1
ATOM 845 O O . TYR A 1 102 ? -15.939 -7.816 -1.673 1.00 95.31 102 TYR A O 1
ATOM 853 N N . ILE A 1 103 ? -17.750 -7.013 -0.616 1.00 96.00 103 ILE A N 1
ATOM 854 C CA . ILE A 1 103 ? -18.456 -6.596 -1.837 1.00 96.00 103 ILE A CA 1
ATOM 855 C C . ILE A 1 103 ? -17.592 -5.607 -2.632 1.00 96.00 103 ILE A C 1
ATOM 857 O O . ILE A 1 103 ? -17.387 -5.778 -3.832 1.00 96.00 103 ILE A O 1
ATOM 861 N N . SER A 1 104 ? -17.007 -4.612 -1.964 1.00 94.38 104 SER A N 1
ATOM 862 C CA . SER A 1 104 ? -16.119 -3.641 -2.615 1.00 94.38 104 SER A CA 1
ATOM 863 C C . SER A 1 104 ? -14.895 -4.324 -3.234 1.00 94.38 104 SER A C 1
ATOM 865 O O . SER A 1 104 ? -14.513 -4.021 -4.360 1.00 94.38 104 SER A O 1
ATOM 867 N N . VAL A 1 105 ? -14.287 -5.289 -2.544 1.00 94.12 105 VAL A N 1
ATOM 868 C CA . VAL A 1 105 ? -13.149 -6.041 -3.086 1.00 94.12 105 VAL A CA 1
ATOM 869 C C . VAL A 1 105 ? -13.555 -6.909 -4.279 1.00 94.12 105 VAL A C 1
ATOM 871 O O . VAL A 1 105 ? -12.794 -7.006 -5.231 1.00 94.12 105 VAL A O 1
ATOM 874 N N . LEU A 1 106 ? -14.742 -7.508 -4.286 1.00 94.69 106 LEU A N 1
ATOM 875 C CA . LEU A 1 106 ? -15.173 -8.361 -5.396 1.00 94.69 106 LEU A CA 1
ATOM 876 C C . LEU A 1 106 ? -15.549 -7.555 -6.646 1.00 94.69 106 LEU A C 1
ATOM 878 O O . LEU A 1 106 ? -15.144 -7.914 -7.748 1.00 94.69 106 LEU A O 1
ATOM 882 N N . PHE A 1 107 ? -16.283 -6.452 -6.487 1.00 93.88 107 PHE A N 1
ATOM 883 C CA . PHE A 1 107 ? -16.841 -5.709 -7.623 1.00 93.88 107 PHE A CA 1
ATOM 884 C C . PHE A 1 107 ? -16.038 -4.460 -8.001 1.00 93.88 107 PHE A 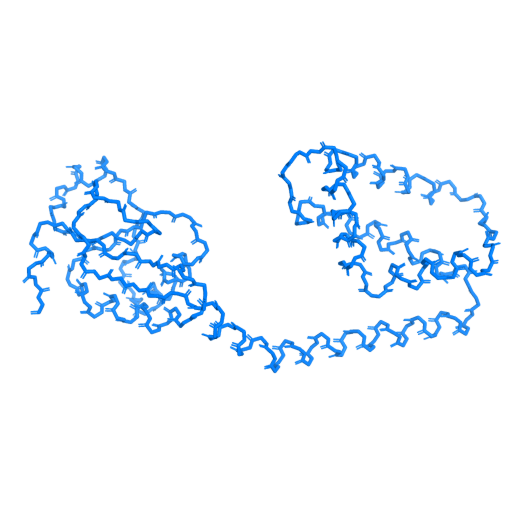C 1
ATOM 886 O O . PHE A 1 107 ? -15.876 -4.150 -9.183 1.00 93.88 107 PHE A O 1
ATOM 893 N N . TRP A 1 108 ? -15.520 -3.722 -7.017 1.00 91.56 108 TRP A N 1
ATOM 894 C CA . TRP A 1 108 ? -14.809 -2.467 -7.271 1.00 91.56 108 TRP A CA 1
ATOM 895 C C . TRP A 1 108 ? -13.332 -2.698 -7.574 1.00 91.56 108 TRP A C 1
ATOM 897 O O . TRP A 1 108 ? -12.771 -2.057 -8.462 1.00 91.56 108 TRP A O 1
ATOM 907 N N . TRP A 1 109 ? -12.680 -3.613 -6.854 1.00 90.69 109 TRP A N 1
ATOM 908 C CA . TRP A 1 109 ? -11.235 -3.820 -6.981 1.00 90.69 109 TRP A CA 1
ATOM 909 C C . TRP A 1 109 ? -10.772 -4.209 -8.391 1.00 90.69 109 TRP A C 1
ATOM 911 O O . TRP A 1 109 ? -9.797 -3.605 -8.840 1.00 90.69 109 TRP A O 1
ATOM 921 N N . PRO A 1 110 ? -11.428 -5.126 -9.134 1.00 89.56 110 PRO A N 1
ATOM 922 C CA . PRO A 1 110 ? -10.981 -5.478 -10.484 1.00 89.56 110 PRO A CA 1
ATOM 923 C C . PRO A 1 110 ? -11.035 -4.281 -11.438 1.00 89.56 110 PRO A C 1
ATOM 925 O O . PRO A 1 110 ? -10.084 -4.015 -12.175 1.00 89.56 110 PRO A O 1
ATOM 928 N N . ASN A 1 111 ? -12.117 -3.502 -11.357 1.00 88.44 111 ASN A N 1
ATOM 929 C CA . ASN A 1 111 ? -12.289 -2.282 -12.141 1.00 88.44 111 ASN A CA 1
ATOM 930 C C . ASN A 1 111 ? -11.247 -1.227 -11.763 1.00 88.44 111 ASN A C 1
ATOM 932 O O . ASN A 1 111 ? -10.633 -0.617 -12.636 1.00 88.44 111 ASN A O 1
ATOM 936 N N . TYR A 1 112 ? -10.983 -1.061 -10.467 1.00 88.88 112 TYR A N 1
ATOM 937 C CA . TYR A 1 112 ? -9.938 -0.170 -9.980 1.00 88.88 112 TYR A CA 1
ATOM 938 C C . TYR A 1 112 ? -8.546 -0.577 -10.484 1.00 88.88 112 TYR A C 1
ATOM 940 O O . TYR A 1 112 ? -7.795 0.274 -10.957 1.00 88.88 112 TYR A O 1
ATOM 948 N N . GLN A 1 113 ? -8.205 -1.867 -10.434 1.00 86.00 113 GLN A N 1
ATOM 949 C CA . GLN A 1 113 ? -6.929 -2.376 -10.940 1.00 86.00 113 GLN A CA 1
ATOM 950 C C . GLN A 1 113 ? -6.775 -2.081 -12.433 1.00 86.00 113 GLN A C 1
ATOM 952 O O . GLN A 1 113 ? -5.815 -1.425 -12.830 1.00 86.00 113 GLN A O 1
ATOM 957 N N . LYS A 1 114 ? -7.755 -2.470 -13.251 1.00 82.75 114 LYS A N 1
ATOM 958 C CA . LYS A 1 114 ? -7.669 -2.295 -14.704 1.00 82.75 114 LYS A CA 1
ATOM 959 C C . LYS A 1 114 ? -7.645 -0.822 -15.119 1.00 82.75 114 LYS A C 1
ATOM 961 O O . LYS A 1 114 ? -6.854 -0.439 -15.973 1.00 82.75 114 LYS A O 1
ATOM 966 N N . TYR A 1 115 ? -8.494 0.006 -14.513 1.00 84.44 115 TYR A N 1
ATOM 967 C CA . TYR A 1 115 ? -8.697 1.386 -14.951 1.00 84.44 115 TYR A CA 1
ATOM 968 C C . TYR A 1 115 ? -7.715 2.381 -14.319 1.00 84.44 115 TYR A C 1
ATOM 970 O O . TYR A 1 115 ? -7.143 3.216 -15.016 1.00 84.44 115 TYR A O 1
ATOM 978 N N . TYR A 1 116 ? -7.486 2.302 -13.004 1.00 84.94 116 TYR A N 1
ATOM 979 C CA . TYR A 1 116 ? -6.630 3.268 -12.306 1.00 84.94 116 TYR A CA 1
ATOM 980 C C . TYR A 1 116 ? -5.169 2.850 -12.251 1.00 84.94 116 TYR A C 1
ATOM 982 O O . TYR A 1 116 ? -4.305 3.718 -12.322 1.00 84.94 116 TYR A O 1
ATOM 990 N N . ARG A 1 117 ? -4.878 1.552 -12.117 1.00 84.38 117 ARG A N 1
ATOM 991 C CA . ARG A 1 117 ? -3.493 1.059 -12.097 1.00 84.38 117 ARG A CA 1
ATOM 992 C C . ARG A 1 117 ? -2.978 0.667 -13.479 1.00 84.38 117 ARG A C 1
ATOM 994 O O . ARG A 1 117 ? -1.774 0.730 -13.691 1.00 84.38 117 ARG A O 1
ATOM 1001 N N . GLY A 1 118 ? -3.870 0.352 -14.412 1.00 88.62 118 GLY A N 1
ATOM 1002 C CA . GLY A 1 118 ? -3.520 -0.037 -15.774 1.00 88.62 118 GLY A CA 1
ATOM 1003 C C . GLY A 1 118 ? -3.297 -1.540 -15.926 1.00 88.62 118 GLY A C 1
ATOM 1004 O O . GLY A 1 118 ? -3.264 -2.296 -14.954 1.00 88.62 118 GLY A O 1
ATOM 1005 N N . ASP A 1 119 ? -3.152 -1.972 -17.176 1.00 91.81 119 ASP A N 1
ATOM 1006 C CA . ASP A 1 119 ? -2.972 -3.378 -17.528 1.00 91.81 119 ASP A CA 1
ATOM 1007 C C . ASP A 1 119 ? -1.482 -3.748 -17.584 1.00 91.81 119 ASP A C 1
ATOM 1009 O O . ASP A 1 119 ? -0.833 -3.719 -18.633 1.00 91.81 119 ASP A O 1
ATOM 1013 N N . TYR A 1 120 ? -0.920 -4.083 -16.421 1.00 92.69 120 TYR A N 1
ATOM 1014 C CA . TYR A 1 120 ? 0.483 -4.491 -16.310 1.00 92.69 120 TYR A CA 1
ATOM 1015 C C . TYR A 1 120 ? 0.804 -5.763 -17.099 1.00 92.69 120 TYR A C 1
ATOM 1017 O O . TYR A 1 120 ? 1.942 -5.928 -17.533 1.00 92.69 120 TYR A O 1
ATOM 1025 N N . VAL A 1 121 ? -0.181 -6.645 -17.297 1.00 93.56 121 VAL A N 1
ATOM 1026 C CA . VAL A 1 121 ? -0.014 -7.903 -18.035 1.00 93.56 121 VAL A CA 1
ATOM 1027 C C . VAL A 1 121 ? 0.146 -7.608 -19.522 1.00 93.56 121 VAL A C 1
ATOM 1029 O O . VAL A 1 121 ? 1.070 -8.118 -20.155 1.00 93.56 121 VAL A O 1
ATOM 1032 N N . ALA A 1 122 ? -0.708 -6.742 -20.074 1.00 93.75 122 ALA A N 1
ATOM 1033 C CA . ALA A 1 122 ? -0.612 -6.308 -21.464 1.00 93.75 122 ALA A CA 1
ATOM 1034 C C . ALA A 1 122 ? 0.701 -5.560 -21.741 1.00 93.75 122 ALA A C 1
ATOM 1036 O O . ALA A 1 122 ? 1.347 -5.810 -22.759 1.00 93.75 122 ALA A O 1
ATOM 1037 N N . ILE A 1 123 ? 1.130 -4.690 -20.819 1.00 94.69 123 ILE A N 1
ATOM 1038 C CA . ILE A 1 123 ? 2.412 -3.980 -20.934 1.00 94.69 123 ILE A CA 1
ATOM 1039 C C . ILE A 1 123 ? 3.587 -4.967 -20.881 1.00 94.69 123 ILE A C 1
ATOM 1041 O O . ILE A 1 123 ? 4.468 -4.898 -21.734 1.00 94.69 123 ILE A O 1
ATOM 1045 N N . ALA A 1 124 ? 3.587 -5.911 -19.935 1.00 95.12 124 ALA A N 1
ATOM 1046 C CA . ALA A 1 124 ? 4.623 -6.939 -19.826 1.00 95.12 124 ALA A CA 1
ATOM 1047 C C . ALA A 1 124 ? 4.741 -7.781 -21.107 1.00 95.12 124 ALA A C 1
ATOM 1049 O O . ALA A 1 124 ? 5.844 -7.927 -21.635 1.00 95.12 124 ALA A O 1
ATOM 1050 N N . ASN A 1 125 ? 3.610 -8.242 -21.653 1.00 94.75 125 ASN A N 1
ATOM 1051 C CA . ASN A 1 125 ? 3.560 -8.967 -22.926 1.00 94.75 125 ASN A CA 1
ATOM 1052 C C . ASN A 1 125 ? 4.147 -8.133 -24.073 1.00 94.75 125 ASN A C 1
ATOM 1054 O O . ASN A 1 125 ? 4.929 -8.634 -24.878 1.00 94.75 125 ASN A O 1
ATOM 1058 N N . ASN A 1 126 ? 3.797 -6.844 -24.143 1.00 95.00 126 ASN A N 1
ATOM 1059 C CA . ASN A 1 126 ? 4.312 -5.956 -25.179 1.00 95.00 126 ASN A CA 1
ATOM 1060 C C . ASN A 1 126 ? 5.833 -5.788 -25.074 1.00 95.00 126 ASN A C 1
ATOM 1062 O O . ASN A 1 126 ? 6.529 -5.922 -26.075 1.00 95.00 126 ASN A O 1
ATOM 1066 N N . ILE A 1 127 ? 6.353 -5.579 -23.859 1.00 94.06 127 ILE A N 1
ATOM 1067 C CA . ILE A 1 127 ? 7.795 -5.471 -23.614 1.00 94.06 127 ILE A CA 1
ATOM 1068 C C . ILE A 1 127 ? 8.495 -6.771 -23.999 1.00 94.06 127 ILE A C 1
ATOM 1070 O O . ILE A 1 127 ? 9.508 -6.721 -24.686 1.00 94.06 127 ILE A O 1
ATOM 1074 N N . ILE A 1 128 ? 7.983 -7.936 -23.601 1.00 92.88 128 ILE A N 1
ATOM 1075 C CA . ILE A 1 128 ? 8.597 -9.224 -23.954 1.00 92.88 128 ILE A CA 1
ATOM 1076 C C . ILE A 1 128 ? 8.675 -9.389 -25.471 1.00 92.88 128 ILE A C 1
ATOM 1078 O O . ILE A 1 128 ? 9.751 -9.679 -25.992 1.00 92.88 128 ILE A O 1
ATOM 1082 N N . ASN A 1 129 ? 7.576 -9.115 -26.173 1.00 92.31 129 ASN A N 1
ATOM 1083 C CA . ASN A 1 129 ? 7.518 -9.233 -27.627 1.00 92.31 129 ASN A CA 1
ATOM 1084 C C . ASN A 1 129 ? 8.458 -8.241 -28.330 1.00 92.31 129 ASN A C 1
ATOM 1086 O O . ASN A 1 129 ? 9.106 -8.609 -29.304 1.00 92.31 129 ASN A O 1
ATOM 1090 N N . SER A 1 130 ? 8.577 -7.009 -27.822 1.00 91.50 130 SER A N 1
ATOM 1091 C CA . SER A 1 130 ? 9.462 -5.985 -28.393 1.00 91.50 130 SER A CA 1
ATOM 1092 C C . SER A 1 130 ? 10.940 -6.176 -28.052 1.00 91.50 130 SER A C 1
ATOM 1094 O O . SER A 1 130 ? 11.799 -5.714 -28.792 1.00 91.50 130 SER A O 1
ATOM 1096 N N . THR A 1 131 ? 11.257 -6.816 -26.926 1.00 90.69 131 THR A N 1
ATOM 1097 C CA . THR A 1 131 ? 12.647 -6.946 -26.452 1.00 90.69 131 THR A CA 1
ATOM 1098 C C . THR A 1 131 ? 13.280 -8.275 -26.845 1.00 90.69 131 THR A C 1
ATOM 1100 O O . THR A 1 131 ? 14.495 -8.328 -27.009 1.00 90.69 131 THR A O 1
ATOM 1103 N N . ASN A 1 132 ? 12.465 -9.314 -27.061 1.00 81.12 132 ASN A N 1
ATOM 1104 C CA . ASN A 1 132 ? 12.798 -10.647 -27.570 1.00 81.12 132 ASN A CA 1
ATOM 1105 C C . ASN A 1 132 ? 14.178 -11.184 -27.123 1.00 81.12 132 ASN A C 1
ATOM 1107 O O . ASN A 1 132 ? 14.280 -11.823 -26.078 1.00 81.12 132 ASN A O 1
ATOM 1111 N N . LYS A 1 133 ? 15.245 -10.908 -27.890 1.00 84.31 133 LYS A N 1
ATOM 1112 C CA . LYS A 1 133 ? 16.608 -11.433 -27.669 1.00 84.31 133 LYS A CA 1
ATOM 1113 C C . LYS A 1 133 ? 17.491 -10.581 -26.750 1.00 84.31 133 LYS A C 1
ATOM 1115 O O . LYS A 1 133 ? 18.564 -11.036 -26.364 1.00 84.31 133 LYS A O 1
ATOM 1120 N N . TYR A 1 134 ? 17.083 -9.359 -26.428 1.00 90.50 134 TYR A N 1
ATOM 1121 C CA . TYR A 1 134 ? 17.894 -8.423 -25.655 1.00 90.50 134 TYR A CA 1
ATOM 1122 C C . TYR A 1 134 ? 17.515 -8.446 -24.167 1.00 90.50 134 TYR A C 1
ATOM 1124 O O . TYR A 1 134 ? 16.331 -8.552 -23.825 1.00 90.50 134 TYR A O 1
ATOM 1132 N N . PRO A 1 135 ? 18.499 -8.329 -23.256 1.00 90.88 135 PRO A N 1
ATOM 1133 C CA . PRO A 1 135 ? 18.229 -8.265 -21.829 1.00 90.88 135 PRO A CA 1
ATOM 1134 C C . PRO A 1 135 ? 17.452 -6.990 -21.483 1.00 90.88 135 PRO A C 1
ATOM 1136 O O . PRO A 1 135 ? 17.701 -5.914 -22.033 1.00 90.88 135 PRO A O 1
ATOM 1139 N N . VAL A 1 136 ? 16.513 -7.126 -20.545 1.00 92.44 136 VAL A N 1
ATOM 1140 C CA . VAL A 1 136 ? 15.748 -6.005 -19.993 1.00 92.44 136 VAL A CA 1
ATOM 1141 C C . VAL A 1 136 ? 16.200 -5.772 -18.561 1.00 92.44 136 VAL A C 1
ATOM 1143 O O . VAL A 1 136 ? 16.083 -6.657 -17.708 1.00 92.44 136 VAL A O 1
ATOM 1146 N N . TYR A 1 137 ? 16.705 -4.571 -18.325 1.00 93.56 137 TYR A N 1
ATOM 1147 C CA . TYR A 1 137 ? 17.130 -4.071 -17.031 1.00 93.56 137 TYR A CA 1
ATOM 1148 C C . TYR A 1 137 ? 16.080 -3.137 -16.437 1.00 93.56 137 TYR A C 1
ATOM 1150 O O . TYR A 1 137 ? 15.221 -2.610 -17.144 1.00 93.56 137 TYR A O 1
ATOM 1158 N N . ILE A 1 138 ? 16.140 -2.939 -15.126 1.00 94.00 138 ILE A N 1
ATOM 1159 C CA . ILE A 1 138 ? 15.132 -2.191 -14.378 1.00 94.00 138 ILE A CA 1
ATOM 1160 C C . ILE A 1 138 ? 15.794 -1.045 -13.626 1.00 94.00 138 ILE A C 1
ATOM 1162 O O . ILE A 1 138 ? 16.667 -1.285 -12.792 1.00 94.00 138 ILE A O 1
ATOM 1166 N N . ASP A 1 139 ? 15.328 0.175 -13.869 1.00 90.88 139 ASP A N 1
ATOM 1167 C CA . ASP A 1 139 ? 15.732 1.385 -13.159 1.00 90.88 139 ASP A CA 1
ATOM 1168 C C . ASP A 1 139 ? 14.568 1.893 -12.293 1.00 90.88 139 ASP A C 1
ATOM 1170 O O . ASP A 1 139 ? 13.678 2.619 -12.744 1.00 90.88 139 ASP A O 1
ATOM 1174 N N . GLY A 1 140 ? 14.557 1.449 -11.034 1.00 84.12 140 GLY A N 1
ATOM 1175 C CA . GLY A 1 140 ? 13.633 1.920 -10.005 1.00 84.12 140 GLY A CA 1
ATOM 1176 C C . GLY A 1 140 ? 12.925 0.814 -9.224 1.00 84.12 140 GLY A C 1
ATOM 1177 O O . GLY A 1 140 ? 12.704 -0.297 -9.699 1.00 84.12 140 GLY A O 1
ATOM 1178 N N . ASP A 1 141 ? 12.519 1.167 -8.009 1.00 82.12 141 ASP A N 1
ATOM 1179 C CA . ASP A 1 141 ? 11.772 0.350 -7.044 1.00 82.12 141 ASP A CA 1
ATOM 1180 C C . ASP A 1 141 ? 10.276 0.721 -6.994 1.00 82.12 141 ASP A C 1
ATOM 1182 O O . ASP A 1 141 ? 9.510 0.263 -6.142 1.00 82.12 141 ASP A O 1
ATOM 1186 N N . GLY A 1 142 ? 9.833 1.563 -7.931 1.00 86.38 142 GLY A N 1
ATOM 1187 C CA . GLY A 1 142 ? 8.453 2.009 -8.018 1.00 86.38 142 GLY A CA 1
ATOM 1188 C C . GLY A 1 142 ? 7.493 0.834 -8.207 1.00 86.38 142 GLY A C 1
ATOM 1189 O O . GLY A 1 142 ? 7.690 -0.023 -9.070 1.00 86.38 142 GLY A O 1
ATOM 1190 N N . SER A 1 143 ? 6.390 0.837 -7.454 1.00 87.06 143 SER A N 1
ATOM 1191 C CA . SER A 1 143 ? 5.402 -0.252 -7.468 1.00 87.06 143 SER A CA 1
ATOM 1192 C C . SER A 1 143 ? 4.907 -0.610 -8.874 1.00 87.06 143 SER A C 1
ATOM 1194 O O . SER A 1 143 ? 4.696 -1.784 -9.160 1.00 87.06 143 SER A O 1
ATOM 1196 N N . ARG A 1 144 ? 4.757 0.368 -9.773 1.00 90.38 144 ARG A N 1
ATOM 1197 C CA . ARG A 1 144 ? 4.317 0.150 -11.161 1.00 90.38 144 ARG A CA 1
ATOM 1198 C C . ARG A 1 144 ? 5.325 -0.680 -11.966 1.00 90.38 144 ARG A C 1
ATOM 1200 O O . ARG A 1 144 ? 4.940 -1.669 -12.581 1.00 90.38 144 ARG A O 1
ATOM 1207 N N . ILE A 1 145 ? 6.608 -0.318 -11.901 1.00 92.31 145 ILE A N 1
ATOM 1208 C CA . ILE A 1 145 ? 7.697 -1.052 -12.560 1.00 92.31 145 ILE A CA 1
ATOM 1209 C C . ILE A 1 145 ? 7.780 -2.471 -12.005 1.00 92.31 145 ILE A C 1
ATOM 1211 O O . ILE A 1 145 ? 7.783 -3.427 -12.774 1.00 92.31 145 ILE A O 1
ATOM 1215 N N . LEU A 1 146 ? 7.769 -2.618 -10.676 1.00 91.75 146 LEU A N 1
ATOM 1216 C CA . LEU A 1 146 ? 7.846 -3.928 -10.030 1.00 91.75 146 LEU A CA 1
ATOM 1217 C C . LEU A 1 146 ? 6.684 -4.849 -10.431 1.00 91.75 146 LEU A C 1
ATOM 1219 O O . LEU A 1 146 ? 6.899 -6.042 -10.625 1.00 91.75 146 LEU A O 1
ATOM 1223 N N . ASN A 1 147 ? 5.470 -4.316 -10.612 1.00 93.00 147 ASN A N 1
ATOM 1224 C CA . ASN A 1 147 ? 4.332 -5.108 -11.092 1.00 93.00 147 ASN A CA 1
ATOM 1225 C C . ASN A 1 147 ? 4.508 -5.560 -12.549 1.00 93.00 147 ASN A C 1
ATOM 1227 O O . ASN A 1 147 ? 4.179 -6.700 -12.872 1.00 93.00 147 ASN A O 1
ATOM 1231 N N . ILE A 1 148 ? 5.039 -4.709 -13.430 1.00 94.00 148 ILE A N 1
ATOM 1232 C CA . ILE A 1 148 ? 5.332 -5.097 -14.821 1.00 94.00 148 ILE A CA 1
ATOM 1233 C C . ILE A 1 148 ? 6.410 -6.177 -14.847 1.00 94.00 148 ILE A C 1
ATOM 1235 O O . ILE A 1 148 ? 6.218 -7.221 -15.459 1.00 94.00 148 ILE A O 1
ATOM 1239 N N . VAL A 1 149 ? 7.508 -5.960 -14.124 1.00 93.94 149 VAL A N 1
ATOM 1240 C CA . VAL A 1 149 ? 8.627 -6.903 -14.004 1.00 93.94 149 VAL A CA 1
ATOM 1241 C C . VAL A 1 149 ? 8.165 -8.252 -13.468 1.00 93.94 149 VAL A C 1
ATOM 1243 O O . VAL A 1 149 ? 8.549 -9.290 -13.998 1.00 93.94 149 VAL A O 1
ATOM 1246 N N . TYR A 1 150 ? 7.317 -8.250 -12.441 1.00 94.50 150 TYR A N 1
ATOM 1247 C CA . TYR A 1 150 ? 6.733 -9.470 -11.899 1.00 94.50 150 TYR A CA 1
ATOM 1248 C C . TYR A 1 150 ? 5.966 -10.254 -12.973 1.00 94.50 150 TYR A C 1
ATOM 1250 O O . TYR A 1 150 ? 6.215 -11.446 -13.154 1.00 94.50 150 TYR A O 1
ATOM 1258 N N . ASN A 1 151 ? 5.100 -9.581 -13.739 1.00 94.50 151 ASN A N 1
ATOM 1259 C CA . ASN A 1 151 ? 4.361 -10.216 -14.833 1.00 94.50 151 ASN A CA 1
ATOM 1260 C C . ASN A 1 151 ? 5.289 -10.696 -15.958 1.00 94.50 151 ASN A C 1
ATOM 1262 O O . ASN A 1 151 ? 5.085 -11.786 -16.486 1.00 94.50 151 ASN A O 1
ATOM 1266 N N . MET A 1 152 ? 6.349 -9.942 -16.271 1.00 93.88 152 MET A N 1
ATOM 1267 C CA . MET A 1 152 ? 7.361 -10.380 -17.232 1.00 93.88 152 MET A CA 1
ATOM 1268 C C . MET A 1 152 ? 8.063 -11.660 -16.768 1.00 93.88 152 MET A C 1
ATOM 1270 O O . MET A 1 152 ? 8.244 -12.580 -17.558 1.00 93.88 152 MET A O 1
ATOM 1274 N N . ASN A 1 153 ? 8.450 -11.736 -15.494 1.00 92.88 153 ASN A N 1
ATOM 1275 C CA . ASN A 1 153 ? 9.158 -12.890 -14.941 1.00 92.88 153 ASN A CA 1
ATOM 1276 C C . ASN A 1 153 ? 8.277 -14.146 -14.917 1.00 92.88 153 ASN A C 1
ATOM 1278 O O . ASN A 1 153 ? 8.775 -15.227 -15.219 1.00 92.88 153 ASN A O 1
ATOM 1282 N N . ILE A 1 154 ? 6.978 -14.009 -14.620 1.00 93.81 154 ILE A N 1
ATOM 1283 C CA . ILE A 1 154 ? 6.022 -15.125 -14.726 1.00 93.81 154 ILE A CA 1
ATOM 1284 C C . ILE A 1 154 ? 5.949 -15.634 -16.167 1.00 93.81 154 ILE A C 1
ATOM 1286 O O . ILE A 1 154 ? 6.037 -16.834 -16.396 1.00 93.81 154 ILE A O 1
ATOM 1290 N N . GLN A 1 155 ? 5.802 -14.728 -17.136 1.00 90.56 155 GLN A N 1
ATOM 1291 C CA . GLN A 1 155 ? 5.638 -15.088 -18.549 1.00 90.56 155 GLN A CA 1
ATOM 1292 C C . GLN A 1 155 ? 6.919 -15.652 -19.174 1.00 90.56 155 GLN A C 1
ATOM 1294 O O . GLN A 1 155 ? 6.848 -16.476 -20.080 1.00 90.56 155 GLN A O 1
ATOM 1299 N N . LYS A 1 156 ? 8.091 -15.215 -18.698 1.00 86.56 156 LYS A N 1
ATOM 1300 C CA . LYS A 1 156 ? 9.396 -15.696 -19.166 1.00 86.56 156 LYS A CA 1
ATOM 1301 C C . LYS A 1 156 ? 9.809 -17.033 -18.555 1.00 86.56 156 LYS A C 1
ATOM 1303 O O . LYS A 1 156 ? 10.725 -17.645 -19.093 1.00 86.56 156 LYS A O 1
ATOM 1308 N N . TYR A 1 157 ? 9.204 -17.482 -17.454 1.00 85.69 157 TYR A N 1
ATOM 1309 C CA . TYR A 1 157 ? 9.628 -18.705 -16.767 1.00 85.69 157 TYR A CA 1
ATOM 1310 C C . TYR A 1 157 ? 9.663 -19.910 -17.733 1.00 85.69 157 TYR A C 1
ATOM 1312 O O . TYR A 1 157 ? 8.678 -20.134 -18.439 1.00 85.69 157 TYR A O 1
ATOM 1320 N N . PRO A 1 158 ? 10.764 -20.693 -17.785 1.00 84.81 158 PRO A N 1
ATOM 1321 C CA . PRO A 1 158 ? 11.906 -20.736 -16.856 1.00 84.81 158 PRO A CA 1
ATOM 1322 C C . PRO A 1 158 ? 13.133 -19.875 -17.240 1.00 84.81 158 PRO A C 1
ATOM 1324 O O . PRO A 1 158 ? 14.218 -20.080 -16.697 1.00 84.81 158 PRO A O 1
ATOM 1327 N N . LEU A 1 159 ? 13.010 -18.925 -18.170 1.00 80.75 159 LEU A N 1
ATOM 1328 C CA . LEU A 1 159 ? 14.110 -18.039 -18.578 1.00 80.75 159 LEU A CA 1
ATOM 1329 C C . LEU A 1 159 ? 14.518 -17.061 -17.462 1.00 80.75 159 LEU A C 1
ATOM 1331 O O . LEU A 1 159 ? 13.764 -16.795 -16.524 1.00 80.75 159 LEU A O 1
ATOM 1335 N N . SER A 1 160 ? 15.724 -16.492 -17.583 1.00 79.69 160 SER A N 1
ATOM 1336 C CA . SER A 1 160 ? 16.266 -15.562 -16.588 1.00 79.69 160 SER A CA 1
ATOM 1337 C C . SER A 1 160 ? 15.358 -14.339 -16.370 1.00 79.69 160 SER A C 1
ATOM 1339 O O . SER A 1 160 ? 14.904 -13.730 -17.347 1.00 79.69 160 SER A O 1
ATOM 1341 N N . PRO A 1 161 ? 15.127 -13.940 -15.104 1.00 85.62 161 PRO A N 1
ATOM 1342 C CA . PRO A 1 161 ? 14.298 -12.788 -14.780 1.00 85.62 161 PRO A CA 1
ATOM 1343 C C . PRO A 1 161 ? 14.953 -11.478 -15.227 1.00 85.62 161 PRO A C 1
ATOM 1345 O O . PRO A 1 161 ? 16.167 -11.404 -15.441 1.00 85.62 161 PRO A O 1
ATOM 1348 N N . ALA A 1 162 ? 14.146 -10.422 -15.327 1.00 85.06 162 ALA A N 1
ATOM 1349 C CA . ALA A 1 162 ? 14.662 -9.072 -15.520 1.00 85.06 162 ALA A CA 1
ATOM 1350 C C . ALA A 1 162 ? 15.572 -8.675 -14.342 1.00 85.06 162 ALA A C 1
ATOM 1352 O O . ALA A 1 162 ? 15.257 -8.936 -13.178 1.00 85.06 162 ALA A O 1
ATOM 1353 N N . LYS A 1 163 ? 16.719 -8.069 -14.661 1.00 86.12 163 LYS A N 1
ATOM 1354 C CA . LYS A 1 163 ? 17.772 -7.733 -13.692 1.00 86.12 163 LYS A CA 1
ATOM 1355 C C . LYS A 1 163 ? 17.683 -6.263 -13.298 1.00 86.12 163 LYS A C 1
ATOM 1357 O O . LYS A 1 163 ? 17.217 -5.430 -14.074 1.00 86.12 163 LYS A O 1
ATOM 1362 N N . HIS A 1 164 ? 18.156 -5.924 -12.104 1.00 86.06 164 HIS A N 1
ATOM 1363 C CA . HIS A 1 164 ? 18.320 -4.519 -11.748 1.00 86.06 164 HIS A CA 1
ATOM 1364 C C . HIS A 1 164 ? 19.398 -3.881 -12.634 1.00 86.06 164 HIS A C 1
ATOM 1366 O O . HIS A 1 164 ? 20.387 -4.532 -12.975 1.00 86.06 164 HIS A O 1
ATOM 1372 N N . PHE A 1 165 ? 19.174 -2.636 -13.053 1.00 82.88 165 PHE A N 1
ATOM 1373 C CA . PHE A 1 165 ? 20.166 -1.867 -13.779 1.00 82.88 165 PHE A CA 1
ATOM 1374 C C . PHE A 1 165 ? 21.316 -1.501 -12.838 1.00 82.88 165 PHE A C 1
ATOM 1376 O O . PHE A 1 165 ? 21.126 -0.773 -11.869 1.00 82.88 165 PHE A O 1
ATOM 1383 N N . ASP A 1 166 ? 22.509 -1.975 -13.166 1.00 83.25 166 ASP A N 1
ATOM 1384 C CA . ASP A 1 166 ? 23.757 -1.579 -12.529 1.00 83.25 166 ASP A CA 1
ATOM 1385 C C . ASP A 1 166 ? 24.755 -1.263 -13.651 1.00 83.25 166 ASP A C 1
ATOM 1387 O O . ASP A 1 166 ? 25.049 -2.111 -14.498 1.00 83.25 166 ASP A O 1
ATOM 1391 N N . ARG A 1 167 ? 25.218 -0.010 -13.712 1.00 76.31 167 ARG A N 1
ATOM 1392 C CA . ARG A 1 167 ? 26.112 0.447 -14.784 1.00 76.31 167 ARG A CA 1
ATOM 1393 C C . ARG A 1 167 ? 27.449 -0.287 -14.724 1.00 76.31 167 ARG A C 1
ATOM 1395 O O . ARG A 1 167 ? 27.935 -0.722 -15.765 1.00 76.31 167 ARG A O 1
ATOM 1402 N N . ASP A 1 168 ? 27.983 -0.494 -13.526 1.00 79.19 168 ASP A N 1
ATOM 1403 C CA . ASP A 1 168 ? 29.262 -1.177 -13.335 1.00 79.19 168 ASP A CA 1
ATOM 1404 C C . ASP A 1 168 ? 29.143 -2.645 -13.763 1.00 79.19 168 ASP A C 1
ATOM 1406 O O . ASP A 1 168 ? 30.076 -3.229 -14.315 1.00 79.19 168 ASP A O 1
ATOM 1410 N N . PHE A 1 169 ? 27.968 -3.245 -13.555 1.00 75.94 169 PHE A N 1
ATOM 1411 C CA . PHE A 1 169 ? 27.652 -4.591 -14.027 1.00 75.94 169 PHE A CA 1
ATOM 1412 C C . PHE A 1 169 ? 27.576 -4.676 -15.557 1.00 75.94 169 PHE A C 1
ATOM 1414 O O . PHE A 1 169 ? 28.080 -5.636 -16.142 1.00 75.94 169 PHE A O 1
ATOM 1421 N N . LEU A 1 170 ? 26.972 -3.687 -16.221 1.00 79.88 170 LEU A N 1
ATOM 1422 C CA . LEU A 1 170 ? 26.890 -3.645 -17.685 1.00 79.88 170 LEU A CA 1
ATOM 1423 C C . LEU A 1 170 ? 28.264 -3.474 -18.329 1.00 79.88 170 LEU A C 1
ATOM 1425 O O . LEU A 1 170 ? 28.583 -4.176 -19.289 1.00 79.88 170 LEU A O 1
ATOM 1429 N N . GLU A 1 171 ? 29.089 -2.587 -17.771 1.00 75.06 171 GLU A N 1
ATOM 1430 C CA . GLU A 1 171 ? 30.457 -2.360 -18.238 1.00 75.06 171 GLU A CA 1
ATOM 1431 C C . GLU A 1 171 ? 31.325 -3.612 -18.062 1.00 75.06 171 GLU A C 1
ATOM 1433 O O . GLU A 1 171 ? 32.066 -3.977 -18.975 1.00 75.06 171 GLU A O 1
ATOM 1438 N N . LYS A 1 172 ? 31.176 -4.332 -16.941 1.00 78.00 172 LYS A N 1
ATOM 1439 C CA . LYS A 1 172 ? 31.909 -5.582 -16.678 1.00 78.00 172 LYS A CA 1
ATOM 1440 C C . LYS A 1 172 ? 31.469 -6.753 -17.556 1.00 78.00 172 LYS A C 1
ATOM 1442 O O . LYS A 1 172 ? 32.316 -7.542 -17.960 1.00 78.00 172 LYS A O 1
ATOM 1447 N N . ASN A 1 173 ? 30.175 -6.879 -17.852 1.00 76.31 173 ASN A N 1
ATOM 1448 C CA . ASN A 1 173 ? 29.666 -7.969 -18.695 1.00 76.31 173 ASN A CA 1
ATOM 1449 C C . ASN A 1 173 ? 29.774 -7.685 -20.197 1.00 76.31 173 ASN A C 1
ATOM 1451 O O . ASN A 1 173 ? 29.577 -8.591 -21.002 1.00 76.31 173 ASN A O 1
ATOM 1455 N N . GLY A 1 174 ? 30.083 -6.446 -20.589 1.00 77.62 174 GLY A N 1
ATOM 1456 C CA . GLY A 1 174 ? 30.205 -6.065 -21.995 1.00 77.62 174 GLY A CA 1
ATOM 1457 C C . GLY A 1 174 ? 28.871 -6.028 -22.749 1.00 77.62 174 GLY A C 1
ATOM 1458 O O . GLY A 1 174 ? 28.870 -6.025 -23.983 1.00 77.62 174 GLY A O 1
ATOM 1459 N N . ASP A 1 175 ? 27.744 -5.969 -22.037 1.00 83.31 175 ASP A N 1
ATOM 1460 C CA . ASP A 1 175 ? 26.411 -5.851 -22.627 1.00 83.31 175 ASP A CA 1
ATOM 1461 C C . ASP A 1 175 ? 26.248 -4.463 -23.263 1.00 83.31 175 ASP A C 1
ATOM 1463 O O . ASP A 1 175 ? 25.898 -3.482 -22.610 1.00 83.31 175 ASP A O 1
ATOM 1467 N N . LYS A 1 176 ? 26.496 -4.364 -24.572 1.00 87.25 176 LYS A N 1
ATOM 1468 C CA . LYS A 1 176 ? 26.344 -3.105 -25.328 1.00 87.25 176 LYS A CA 1
ATOM 1469 C C . LYS A 1 176 ? 24.927 -2.878 -25.858 1.00 87.25 176 LYS A C 1
ATOM 1471 O O . LYS A 1 176 ? 24.594 -1.762 -26.247 1.00 87.25 176 LYS A O 1
ATOM 1476 N N . ASN A 1 177 ? 24.104 -3.929 -25.883 1.00 92.00 177 ASN A N 1
ATOM 1477 C CA . ASN A 1 177 ? 22.782 -3.930 -26.504 1.00 92.00 177 ASN A CA 1
ATOM 1478 C C . ASN A 1 177 ? 21.738 -4.401 -25.489 1.00 92.00 177 ASN A C 1
ATOM 1480 O O . ASN A 1 177 ? 21.642 -5.595 -25.212 1.00 92.00 177 ASN A O 1
ATOM 1484 N N . TYR A 1 178 ? 20.970 -3.474 -24.925 1.00 92.25 178 TYR A N 1
ATOM 1485 C CA . TYR A 1 178 ? 20.020 -3.784 -23.860 1.00 92.25 178 TYR A CA 1
ATOM 1486 C C . TYR A 1 178 ? 18.835 -2.821 -23.850 1.00 92.25 178 TYR A C 1
ATOM 1488 O O . TYR A 1 178 ? 18.871 -1.753 -24.468 1.00 92.25 178 TYR A O 1
ATOM 1496 N N . PHE A 1 179 ? 17.803 -3.197 -23.100 1.00 94.44 179 PHE A N 1
ATOM 1497 C CA . PHE A 1 179 ? 16.686 -2.328 -22.757 1.00 94.44 179 PHE A CA 1
ATOM 1498 C C . PHE A 1 179 ? 16.688 -1.983 -21.269 1.00 94.44 179 PHE A C 1
ATOM 1500 O O . PHE A 1 179 ? 17.113 -2.791 -20.445 1.00 94.44 179 PHE A O 1
ATOM 1507 N N . VAL A 1 180 ? 16.172 -0.807 -20.917 1.00 94.81 180 VAL A N 1
ATOM 1508 C CA . VAL A 1 180 ? 15.970 -0.373 -19.529 1.00 94.81 180 VAL A CA 1
ATOM 1509 C C . VAL A 1 180 ? 14.535 0.086 -19.348 1.00 94.81 180 VAL A C 1
ATOM 1511 O O . VAL A 1 180 ? 14.061 0.962 -20.064 1.00 94.81 180 VAL A O 1
ATOM 1514 N N . LEU A 1 181 ? 13.842 -0.498 -18.378 1.00 95.12 181 LEU A N 1
ATOM 1515 C CA . LEU A 1 181 ? 12.526 -0.058 -17.945 1.00 95.12 181 LEU A CA 1
ATOM 1516 C C . LEU A 1 181 ? 12.694 0.969 -16.819 1.00 95.12 181 LEU A C 1
ATOM 1518 O O . LEU A 1 181 ? 13.196 0.616 -15.752 1.00 95.12 181 LEU A O 1
ATOM 1522 N N . SER A 1 182 ? 12.276 2.216 -17.045 1.00 94.31 182 SER A N 1
ATOM 1523 C CA . SER A 1 182 ? 12.389 3.311 -16.070 1.00 94.31 182 SER A CA 1
ATOM 1524 C C . SER A 1 182 ? 11.065 4.056 -15.881 1.00 94.31 182 SER A C 1
ATOM 1526 O O . SER A 1 182 ? 10.205 4.101 -16.763 1.00 94.31 182 SER A O 1
ATOM 1528 N N . ALA A 1 183 ? 10.888 4.656 -14.704 1.00 91.81 183 ALA A N 1
ATOM 1529 C CA . ALA A 1 183 ? 9.735 5.502 -14.384 1.00 91.81 183 ALA A CA 1
ATOM 1530 C C . ALA A 1 183 ? 9.864 6.911 -14.980 1.00 91.81 183 ALA A C 1
ATOM 1532 O O . ALA A 1 183 ? 8.876 7.646 -15.013 1.00 91.81 183 ALA A O 1
ATOM 1533 N N . TYR A 1 184 ? 11.062 7.284 -15.427 1.00 91.88 184 TYR A N 1
ATOM 1534 C CA . TYR A 1 184 ? 11.383 8.615 -15.920 1.00 91.88 184 TYR A CA 1
ATOM 1535 C C . TYR A 1 184 ? 12.063 8.518 -17.283 1.00 91.88 184 TYR A C 1
ATOM 1537 O O . TYR A 1 184 ? 12.703 7.513 -17.597 1.00 91.88 184 TYR A O 1
ATOM 1545 N N . ASP A 1 185 ? 11.949 9.582 -18.075 1.00 91.38 185 ASP A N 1
ATOM 1546 C CA . ASP A 1 185 ? 12.810 9.744 -19.237 1.00 91.38 185 ASP A CA 1
ATOM 1547 C C . ASP A 1 185 ? 14.230 10.017 -18.729 1.00 91.38 185 ASP A C 1
ATOM 1549 O O . ASP A 1 185 ? 14.526 11.071 -18.159 1.00 91.38 185 ASP A O 1
ATOM 1553 N N . ALA A 1 186 ? 15.085 9.006 -18.845 1.00 88.50 186 ALA A N 1
ATOM 1554 C CA . ALA A 1 186 ? 16.442 9.020 -18.333 1.00 88.50 186 ALA A CA 1
ATOM 1555 C C . ALA A 1 186 ? 17.425 8.793 -19.493 1.00 88.50 186 ALA A C 1
ATOM 1557 O O . ALA A 1 186 ? 17.932 7.679 -19.658 1.00 88.50 186 ALA A O 1
ATOM 1558 N N . PRO A 1 187 ? 17.773 9.853 -20.254 1.00 87.88 187 PRO A N 1
ATOM 1559 C CA . PRO A 1 187 ? 18.642 9.759 -21.433 1.00 87.88 187 PRO A CA 1
ATOM 1560 C C . PRO A 1 187 ? 19.997 9.093 -21.157 1.00 87.88 187 PRO A C 1
ATOM 1562 O O . PRO A 1 187 ? 20.609 8.502 -22.041 1.00 87.88 187 PRO A O 1
ATOM 1565 N N . LYS A 1 188 ? 20.456 9.139 -19.898 1.00 88.06 188 LYS A N 1
ATOM 1566 C CA . LYS A 1 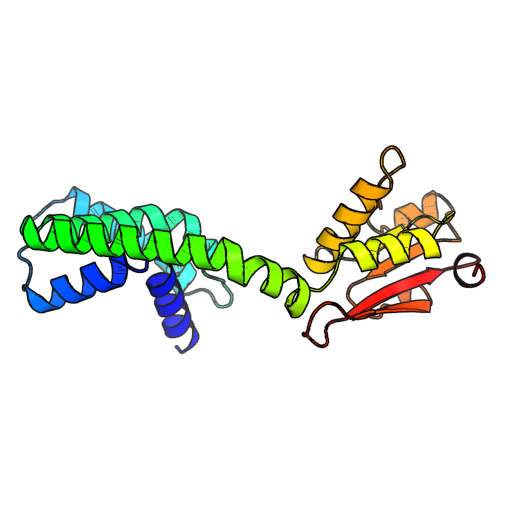188 ? 21.675 8.469 -19.416 1.00 88.06 188 LYS A CA 1
ATOM 1567 C C . LYS A 1 188 ? 21.676 6.941 -19.575 1.00 88.06 188 LYS A C 1
ATOM 1569 O O . LYS A 1 188 ? 22.736 6.337 -19.411 1.00 88.06 188 LYS A O 1
ATOM 1574 N N . PHE A 1 189 ? 20.520 6.323 -19.817 1.00 86.62 189 PHE A N 1
ATOM 1575 C CA . PHE A 1 189 ? 20.380 4.876 -20.008 1.00 86.62 189 PHE A CA 1
ATOM 1576 C C . PHE A 1 189 ? 20.152 4.471 -21.464 1.00 86.62 189 PHE A C 1
ATOM 1578 O O . PHE A 1 189 ? 20.215 3.279 -21.765 1.00 86.62 189 PHE A O 1
ATOM 1585 N N . GLY A 1 190 ? 19.911 5.433 -22.356 1.00 90.06 190 GLY A N 1
ATOM 1586 C CA . GLY A 1 190 ? 19.616 5.174 -23.757 1.00 90.06 190 GLY A CA 1
ATOM 1587 C C . GLY A 1 190 ? 18.563 6.119 -24.324 1.00 90.06 190 GLY A C 1
ATOM 1588 O O . GLY A 1 190 ? 18.187 7.112 -23.702 1.00 90.06 190 GLY A O 1
ATOM 1589 N N . LYS A 1 191 ? 18.079 5.796 -25.524 1.00 94.50 191 LYS A N 1
ATOM 1590 C CA . LYS A 1 191 ? 16.997 6.537 -26.186 1.00 94.50 191 LYS A CA 1
ATOM 1591 C C . LYS A 1 191 ? 15.648 5.942 -25.800 1.00 94.50 191 LYS A C 1
ATOM 1593 O O . LYS A 1 191 ? 15.541 4.727 -25.640 1.00 94.50 191 LYS A O 1
ATOM 1598 N N . VAL A 1 192 ? 14.616 6.778 -25.697 1.00 96.06 192 VAL A N 1
ATOM 1599 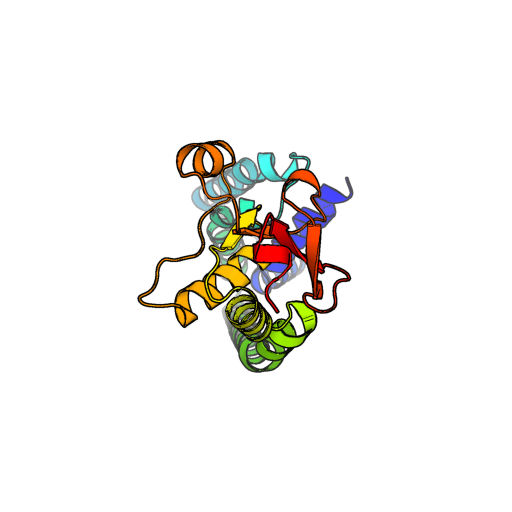C CA . VAL A 1 192 ? 13.240 6.301 -25.515 1.00 96.06 192 VAL A CA 1
ATOM 1600 C C . VAL A 1 192 ? 12.835 5.484 -26.736 1.00 96.06 192 VAL A C 1
ATOM 1602 O O . VAL A 1 192 ? 12.725 6.007 -27.841 1.00 96.06 192 VAL A O 1
ATOM 1605 N N . PHE A 1 193 ? 12.636 4.186 -26.526 1.00 95.56 193 PHE A N 1
ATOM 1606 C CA . PHE A 1 193 ? 12.142 3.267 -27.543 1.00 95.56 193 PHE A CA 1
ATOM 1607 C C . PHE A 1 193 ? 10.617 3.247 -27.556 1.00 95.56 193 PHE A C 1
ATOM 1609 O O . PHE A 1 193 ? 9.997 3.246 -28.617 1.00 95.56 193 PHE A O 1
ATOM 1616 N N . LYS A 1 194 ? 10.001 3.223 -26.367 1.00 95.75 194 LYS A N 1
ATOM 1617 C CA . LYS A 1 194 ? 8.545 3.222 -26.231 1.00 95.75 194 LYS A CA 1
ATOM 1618 C C . LYS A 1 194 ? 8.089 3.784 -24.894 1.00 95.75 194 LYS A C 1
ATOM 1620 O O . LYS A 1 194 ? 8.728 3.567 -23.867 1.00 95.75 194 LYS A O 1
ATOM 1625 N N . GLU A 1 195 ? 6.939 4.443 -24.915 1.00 95.69 195 GLU A N 1
ATOM 1626 C CA . GLU A 1 195 ? 6.239 4.909 -23.722 1.00 95.69 195 GLU A CA 1
ATOM 1627 C C . GLU A 1 195 ? 5.006 4.043 -23.465 1.00 95.69 195 GLU A C 1
ATOM 1629 O O . GLU A 1 195 ? 4.217 3.770 -24.372 1.00 95.69 195 GLU A O 1
ATOM 1634 N N . TYR A 1 196 ? 4.823 3.640 -22.213 1.00 94.38 196 TYR A N 1
ATOM 1635 C CA . TYR A 1 196 ? 3.652 2.908 -21.756 1.00 94.38 196 TYR A CA 1
ATOM 1636 C C . TYR A 1 196 ? 2.843 3.792 -20.807 1.00 94.38 196 TYR A C 1
ATOM 1638 O O . TYR A 1 196 ? 3.327 4.102 -19.713 1.00 94.38 196 TYR A O 1
ATOM 1646 N N . PRO A 1 197 ? 1.623 4.212 -21.183 1.00 92.06 197 PRO A N 1
ATOM 1647 C CA . PRO A 1 197 ? 0.720 4.854 -20.240 1.00 92.06 197 PRO A CA 1
ATOM 1648 C C . PRO A 1 197 ? 0.280 3.829 -19.190 1.00 92.06 197 PRO A C 1
ATOM 1650 O O . PRO A 1 197 ? -0.101 2.704 -19.524 1.00 92.06 197 PRO A O 1
ATOM 1653 N N . VAL A 1 198 ? 0.342 4.206 -17.914 1.00 88.69 198 VAL A N 1
ATOM 1654 C CA . VAL A 1 198 ? -0.003 3.315 -16.802 1.00 88.69 198 VAL A CA 1
ATOM 1655 C C . VAL A 1 198 ? -1.185 3.885 -16.035 1.00 88.69 198 VAL A C 1
ATOM 1657 O O . VAL A 1 198 ? -1.045 4.828 -15.252 1.00 88.69 198 VAL A O 1
ATOM 1660 N N . GLY A 1 199 ? -2.349 3.271 -16.254 1.00 84.56 199 GLY A N 1
ATOM 1661 C CA . GLY A 1 199 ? -3.602 3.671 -15.622 1.00 84.56 199 GLY A CA 1
ATOM 1662 C C . GLY A 1 199 ? -4.107 5.033 -16.102 1.00 84.56 199 GLY A C 1
ATOM 1663 O O . GLY A 1 199 ? -3.732 5.507 -17.170 1.00 84.56 199 GLY A O 1
ATOM 1664 N N . LYS A 1 200 ? -4.983 5.657 -15.306 1.00 78.88 200 LYS A N 1
ATOM 1665 C CA . LYS A 1 200 ? -5.574 6.978 -15.607 1.00 78.88 200 LYS A CA 1
ATOM 1666 C C . LYS A 1 200 ? -4.760 8.160 -15.067 1.00 78.88 200 LYS A C 1
ATOM 1668 O O . LYS A 1 200 ? -5.094 9.314 -15.300 1.00 78.88 200 LYS A O 1
ATOM 1673 N N . THR A 1 201 ? -3.722 7.895 -14.289 1.00 67.75 201 THR A N 1
ATOM 1674 C CA . THR A 1 201 ? -2.745 8.930 -13.953 1.00 67.75 201 THR A CA 1
ATOM 1675 C C . THR A 1 201 ? -1.903 9.193 -15.199 1.00 67.75 201 THR A C 1
ATOM 1677 O O . THR A 1 201 ? -1.483 8.213 -15.807 1.00 67.75 201 THR A O 1
ATOM 1680 N N . ASP A 1 202 ? -1.564 10.446 -15.531 1.00 73.75 202 ASP A N 1
ATOM 1681 C CA . ASP A 1 202 ? -0.623 10.838 -16.620 1.00 73.75 202 ASP A CA 1
ATOM 1682 C C . ASP A 1 202 ? 0.813 10.289 -16.439 1.00 73.75 202 ASP A C 1
ATOM 1684 O O . ASP A 1 202 ? 1.801 10.743 -17.013 1.00 73.75 202 ASP A O 1
ATOM 1688 N N . SER A 1 203 ? 0.941 9.292 -15.578 1.00 84.44 203 SER A N 1
ATOM 1689 C CA . SER A 1 203 ? 2.123 8.554 -15.250 1.00 84.44 203 SER A CA 1
ATOM 1690 C C . SER A 1 203 ? 2.450 7.593 -16.392 1.00 84.44 203 SER A C 1
ATOM 1692 O O . SER A 1 203 ? 1.665 6.709 -16.748 1.00 84.44 203 SER A O 1
ATOM 1694 N N . LYS A 1 204 ? 3.645 7.758 -16.942 1.00 92.31 204 LYS A N 1
ATOM 1695 C CA . LYS A 1 204 ? 4.195 6.897 -17.983 1.00 92.31 204 LYS A CA 1
ATOM 1696 C C . LYS A 1 204 ? 5.299 6.020 -17.410 1.00 92.31 204 LYS A C 1
ATOM 1698 O O . LYS A 1 204 ? 5.856 6.316 -16.349 1.00 92.31 204 LYS A O 1
ATOM 1703 N N . ILE A 1 205 ? 5.574 4.927 -18.104 1.00 94.06 205 ILE A N 1
ATOM 1704 C CA . ILE A 1 205 ? 6.784 4.126 -17.947 1.00 94.06 205 ILE A CA 1
ATOM 1705 C C . ILE A 1 205 ? 7.499 4.119 -19.288 1.00 94.06 205 ILE A C 1
ATOM 1707 O O . ILE A 1 205 ? 6.873 3.949 -20.333 1.00 94.06 205 ILE A O 1
ATOM 1711 N N . TYR A 1 206 ? 8.808 4.306 -19.242 1.00 95.56 206 TYR A N 1
ATOM 1712 C CA . TYR A 1 206 ? 9.653 4.425 -20.413 1.00 95.56 206 TYR A CA 1
ATOM 1713 C C . TYR A 1 206 ? 10.437 3.133 -20.581 1.00 95.56 206 TYR A C 1
ATOM 1715 O O . TYR A 1 206 ? 11.078 2.647 -19.648 1.00 95.56 206 TYR A O 1
ATOM 1723 N N . LEU A 1 207 ? 10.374 2.574 -21.781 1.00 95.69 207 LEU A N 1
ATOM 1724 C CA . LEU A 1 207 ? 11.288 1.541 -22.230 1.00 95.69 207 LEU A CA 1
ATOM 1725 C C . LEU A 1 207 ? 12.368 2.233 -23.051 1.00 95.69 207 LEU A C 1
ATOM 1727 O O . LEU A 1 207 ? 12.098 2.772 -24.124 1.00 95.69 207 LEU A O 1
ATOM 1731 N N . LEU A 1 208 ? 13.575 2.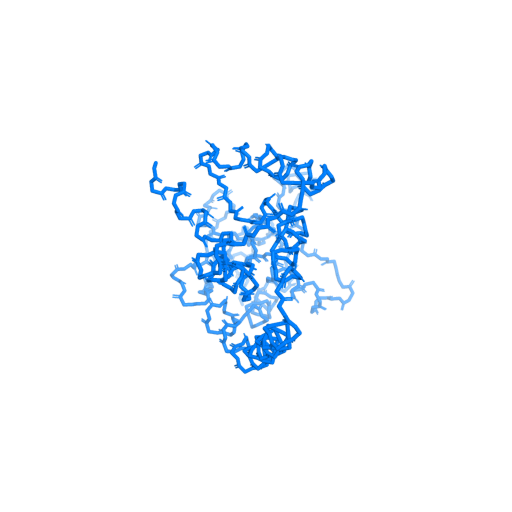251 -22.507 1.00 95.38 208 LEU A N 1
ATOM 1732 C CA . LEU A 1 208 ? 14.761 2.843 -23.104 1.00 95.38 208 LEU A CA 1
ATOM 1733 C C . LEU A 1 208 ? 15.567 1.739 -23.788 1.00 95.38 208 LEU A C 1
ATOM 1735 O O . LEU A 1 208 ? 15.612 0.618 -23.286 1.00 95.38 208 LEU A O 1
ATOM 1739 N N . CYS A 1 209 ? 16.207 2.040 -24.911 1.00 94.81 209 CYS A N 1
ATOM 1740 C CA . CYS A 1 209 ? 17.075 1.113 -25.634 1.00 94.81 209 CYS A CA 1
ATOM 1741 C C . CYS A 1 209 ? 18.497 1.670 -25.735 1.00 94.81 209 CYS A C 1
ATOM 1743 O O . CYS A 1 209 ? 18.700 2.888 -25.798 1.00 94.81 209 CYS A O 1
ATOM 1745 N N . ASN A 1 210 ? 19.479 0.774 -25.811 1.00 93.75 210 ASN A N 1
ATOM 1746 C CA . ASN A 1 210 ? 20.867 1.120 -26.092 1.00 93.75 210 ASN A CA 1
ATOM 1747 C C . ASN A 1 210 ? 21.481 0.196 -27.159 1.00 93.75 210 ASN A C 1
ATOM 1749 O O . ASN A 1 210 ? 21.148 -0.989 -27.241 1.00 93.75 210 ASN A O 1
ATOM 1753 N N . GLY A 1 211 ? 22.393 0.738 -27.970 1.00 92.88 211 GLY A N 1
ATOM 1754 C CA . GLY A 1 211 ? 23.101 -0.011 -29.012 1.00 92.88 211 GLY A CA 1
ATOM 1755 C C . GLY A 1 211 ? 22.184 -0.578 -30.104 1.00 92.88 211 GLY A C 1
ATOM 1756 O O . GLY A 1 211 ? 21.227 0.064 -30.538 1.00 92.88 211 GLY A O 1
ATOM 1757 N N . ALA A 1 212 ? 22.472 -1.803 -30.548 1.00 92.12 212 ALA A N 1
ATOM 1758 C CA . ALA A 1 212 ? 21.715 -2.521 -31.578 1.00 92.12 212 ALA A CA 1
ATOM 1759 C C . ALA A 1 212 ? 20.265 -2.834 -31.166 1.00 92.12 212 ALA A C 1
ATOM 1761 O O . ALA A 1 212 ? 19.411 -3.024 -32.032 1.00 92.12 212 ALA A O 1
ATOM 1762 N N . ALA A 1 213 ? 19.965 -2.825 -29.861 1.00 91.56 213 ALA A N 1
ATOM 1763 C CA . ALA A 1 213 ? 18.612 -3.035 -29.352 1.00 91.56 213 ALA A CA 1
ATOM 1764 C C . ALA A 1 213 ? 17.633 -1.941 -29.819 1.00 91.56 213 ALA A C 1
ATOM 1766 O O . ALA A 1 213 ? 16.437 -2.187 -29.900 1.00 91.56 213 ALA A O 1
ATOM 1767 N N . CYS A 1 214 ? 18.127 -0.751 -30.184 1.00 92.25 214 CYS A N 1
ATOM 1768 C CA . CYS A 1 214 ? 17.290 0.325 -30.717 1.00 92.25 214 CYS A CA 1
ATOM 1769 C C . CYS A 1 214 ? 16.832 0.123 -32.168 1.00 92.25 214 CYS A C 1
ATOM 1771 O O . CYS A 1 214 ? 15.929 0.829 -32.608 1.00 92.25 214 CYS A O 1
ATOM 1773 N N . PHE A 1 215 ? 17.468 -0.779 -32.922 1.00 85.88 215 PHE A N 1
ATOM 1774 C CA . PHE A 1 215 ? 17.268 -0.909 -34.372 1.00 85.88 215 PHE A CA 1
ATOM 1775 C C . PHE A 1 215 ? 16.539 -2.193 -34.784 1.00 85.88 215 PHE A C 1
ATOM 1777 O O . PHE A 1 215 ? 16.205 -2.348 -35.954 1.00 85.88 215 PHE A O 1
ATOM 1784 N N . TYR A 1 216 ? 16.306 -3.116 -33.849 1.00 67.94 216 TYR A N 1
ATOM 1785 C CA . TYR A 1 216 ? 15.586 -4.359 -34.113 1.00 67.94 216 TYR A CA 1
ATOM 1786 C C . TYR A 1 216 ? 14.088 -4.147 -33.853 1.00 67.94 216 TYR A C 1
ATOM 1788 O O . TYR A 1 216 ? 13.685 -3.986 -32.700 1.00 67.94 216 TYR A O 1
ATOM 1796 N N . TYR A 1 217 ? 13.292 -4.141 -34.925 1.00 57.59 217 TYR A N 1
ATOM 1797 C CA . TYR A 1 217 ? 11.826 -4.172 -34.916 1.00 57.59 217 TYR A CA 1
ATOM 1798 C C . TYR A 1 217 ? 11.334 -5.227 -35.903 1.00 57.59 217 TYR A C 1
ATOM 1800 O O . TYR A 1 217 ? 11.904 -5.283 -37.016 1.00 57.59 217 TYR A O 1
#

Sequence (217 aa):
LLQLILFSVEIFIRILPISAIALYYFFKTKLKFEKNSNFLILLLFTIISLLPYLLATKHSARYVLPLYPFMVIICSYIVYTLNNKNINTTVNWLILAIIIKYISVLFWWPNYQKYYRGDYVAIANNIINSTNKYPVYIDGDGSRILNIVYNMNIQKYPLSPAKHFDRDFLEKNGDKNYFVLSAYDAPKFGKVFKEYPVGKTDSKIYLLCNGAACFYY